Protein AF-A0AAD7F371-F1 (afdb_monomer)

Solvent-accessible surface area (backbone atoms only — not comparable to full-atom v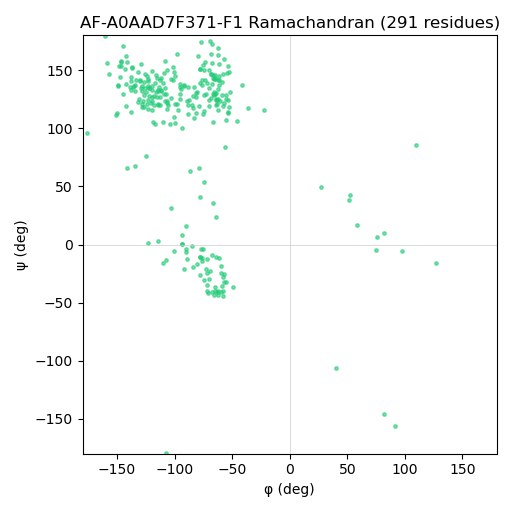alues): 18476 Å² total; per-residue (Å²): 138,85,87,78,79,85,85,91,75,86,82,78,52,46,79,34,20,54,82,90,50,69,54,77,50,79,83,50,101,60,90,61,53,50,81,76,79,90,78,87,88,83,83,75,88,82,85,82,84,80,64,73,54,40,75,42,80,46,101,87,41,81,42,81,25,54,60,64,51,52,38,83,50,100,89,50,93,64,70,41,86,43,71,54,70,53,72,48,82,55,67,93,95,50,83,64,49,77,50,72,46,76,52,85,47,77,78,85,82,78,62,68,81,54,29,72,69,55,51,47,20,63,75,68,72,47,80,79,74,52,56,89,80,33,56,80,31,31,50,66,52,76,73,44,78,47,77,49,65,51,95,93,44,92,56,75,48,58,35,38,37,31,49,27,38,45,37,50,97,55,79,64,64,55,39,69,45,50,32,35,39,38,40,35,17,70,42,67,69,61,44,61,64,58,63,46,53,88,65,50,90,45,51,44,36,38,38,42,36,31,59,74,83,52,64,48,83,78,70,90,77,96,65,85,60,58,77,45,74,48,77,47,79,48,70,51,54,65,36,49,55,44,76,48,90,70,65,85,65,74,57,77,65,77,77,70,95,65,102,64,79,74,50,46,65,51,53,35,38,32,34,31,60,38,56,68,82,60,77,74,69,36,54,48,89,64,36,34,35,47,74,45,119

Structure (mmCIF, N/CA/C/O backbone):
data_AF-A0AAD7F371-F1
#
_entry.id   AF-A0AAD7F371-F1
#
loop_
_atom_site.group_PDB
_atom_site.id
_atom_site.type_symbol
_atom_site.label_atom_id
_atom_site.label_alt_id
_atom_site.label_comp_id
_atom_site.label_asym_id
_atom_site.label_entity_id
_atom_site.label_seq_id
_atom_site.pdbx_PDB_ins_code
_atom_site.Cartn_x
_atom_site.Cartn_y
_atom_site.Cartn_z
_atom_site.occupancy
_atom_site.B_iso_or_equiv
_atom_site.auth_seq_id
_atom_site.auth_comp_id
_atom_site.auth_asym_id
_atom_site.auth_atom_id
_atom_site.pdbx_PDB_model_num
ATOM 1 N N . MET A 1 1 ? 2.602 13.125 -20.659 1.00 71.94 1 MET A N 1
ATOM 2 C CA . MET A 1 1 ? 3.328 11.875 -20.355 1.00 71.94 1 MET A CA 1
ATOM 3 C C . MET A 1 1 ? 4.623 12.257 -19.660 1.00 71.94 1 MET A C 1
ATOM 5 O O . MET A 1 1 ? 5.285 13.165 -20.147 1.00 71.94 1 MET A O 1
ATOM 9 N N . VAL A 1 2 ? 4.931 11.658 -18.511 1.00 82.06 2 VAL A N 1
ATOM 10 C CA . VAL A 1 2 ? 6.151 11.948 -17.740 1.00 82.06 2 VAL A CA 1
ATOM 11 C C . VAL A 1 2 ? 7.013 10.695 -17.753 1.00 82.06 2 VAL A C 1
ATOM 13 O O . VAL A 1 2 ? 6.563 9.647 -17.297 1.00 82.06 2 VAL A O 1
ATOM 16 N N . THR A 1 3 ? 8.229 10.800 -18.281 1.00 88.88 3 THR A N 1
ATOM 17 C CA . THR A 1 3 ? 9.210 9.710 -18.246 1.00 88.88 3 THR A CA 1
ATOM 18 C C . THR A 1 3 ? 10.007 9.817 -16.956 1.00 88.88 3 THR A C 1
ATOM 20 O O . THR A 1 3 ? 10.656 10.832 -16.717 1.00 88.88 3 THR A O 1
ATOM 23 N N . PHE A 1 4 ? 9.952 8.781 -16.124 1.00 91.06 4 PHE A N 1
ATOM 24 C CA . PHE A 1 4 ? 10.684 8.727 -14.855 1.00 91.06 4 PHE A CA 1
ATOM 25 C C . PHE A 1 4 ? 11.877 7.765 -14.877 1.00 91.06 4 PHE A C 1
ATOM 27 O O . PHE A 1 4 ? 12.715 7.807 -13.980 1.00 91.06 4 PHE A O 1
ATOM 34 N N . VAL A 1 5 ? 11.968 6.903 -15.890 1.00 92.88 5 VAL A N 1
ATOM 35 C CA . VAL A 1 5 ? 13.097 5.998 -16.101 1.00 92.88 5 VAL A CA 1
ATOM 36 C C . VAL A 1 5 ? 13.339 5.839 -17.600 1.00 92.88 5 VAL A C 1
ATOM 38 O O . VAL A 1 5 ? 12.405 5.591 -18.358 1.00 92.88 5 VAL A O 1
ATOM 41 N N . ASP A 1 6 ? 14.588 6.017 -18.022 1.00 94.19 6 ASP A N 1
ATOM 42 C CA . ASP A 1 6 ? 15.061 5.746 -19.381 1.00 94.19 6 ASP A CA 1
ATOM 43 C C . ASP A 1 6 ? 16.470 5.152 -19.273 1.00 94.19 6 ASP A C 1
ATOM 45 O O . ASP A 1 6 ? 17.365 5.761 -18.686 1.00 94.19 6 ASP A O 1
ATOM 49 N N . LEU A 1 7 ? 16.640 3.921 -19.759 1.00 94.38 7 LEU A N 1
ATOM 50 C CA . LEU A 1 7 ? 17.856 3.120 -19.590 1.00 94.38 7 LEU A CA 1
ATOM 51 C C . LEU A 1 7 ? 18.380 2.690 -20.967 1.00 94.38 7 LEU A C 1
ATOM 53 O O . LEU A 1 7 ? 18.182 1.540 -21.374 1.00 94.38 7 LEU A O 1
ATOM 57 N N . PRO A 1 8 ? 19.025 3.598 -21.719 1.00 93.94 8 PRO A N 1
ATOM 58 C CA . PRO A 1 8 ? 19.513 3.283 -23.052 1.00 93.94 8 PRO A CA 1
ATOM 59 C C . PRO A 1 8 ? 20.733 2.356 -22.988 1.00 93.94 8 PRO A C 1
ATOM 61 O O . PRO A 1 8 ? 21.729 2.655 -22.331 1.00 93.94 8 PRO A O 1
ATOM 64 N N . VAL A 1 9 ? 20.688 1.258 -23.746 1.00 93.50 9 VAL A N 1
ATOM 65 C CA . VAL A 1 9 ? 21.831 0.360 -23.971 1.00 93.50 9 VAL A CA 1
ATOM 66 C C . VAL A 1 9 ? 22.099 0.275 -25.469 1.00 93.50 9 VAL A C 1
ATOM 68 O O . VAL A 1 9 ? 21.202 -0.010 -26.262 1.00 93.50 9 VAL A O 1
ATOM 71 N N . THR A 1 10 ? 23.344 0.524 -25.878 1.00 93.50 10 THR A N 1
ATOM 72 C CA . THR A 1 10 ? 23.739 0.375 -27.285 1.00 93.50 10 THR A CA 1
ATOM 73 C C . THR A 1 10 ? 24.071 -1.087 -27.562 1.00 93.50 10 THR A C 1
ATOM 75 O O . THR A 1 10 ? 25.101 -1.571 -27.108 1.00 93.50 10 THR A O 1
ATOM 78 N N . LEU A 1 11 ? 23.213 -1.773 -28.324 1.00 92.56 11 LEU A N 1
ATOM 79 C CA . LEU A 1 11 ? 23.420 -3.178 -28.705 1.00 92.56 11 LEU A CA 1
ATOM 80 C C . LEU A 1 11 ? 24.562 -3.349 -29.712 1.00 92.56 11 LEU A C 1
ATOM 82 O O . LEU A 1 11 ? 25.364 -4.271 -29.609 1.00 92.56 11 LEU A O 1
ATOM 86 N N . TRP A 1 12 ? 24.623 -2.452 -30.696 1.00 92.38 12 TRP A N 1
ATOM 87 C CA . TRP A 1 12 ? 25.686 -2.406 -31.688 1.00 92.38 12 TRP A CA 1
ATOM 88 C C . TRP A 1 12 ? 25.786 -1.008 -32.295 1.00 92.38 12 TRP A C 1
ATOM 90 O O . TRP A 1 12 ? 24.784 -0.319 -32.502 1.00 92.38 12 TRP A O 1
ATOM 100 N N . SER A 1 13 ? 27.000 -0.604 -32.648 1.00 90.25 13 SER A N 1
ATOM 101 C CA . SER A 1 13 ? 27.249 0.544 -33.510 1.00 90.25 13 SER A CA 1
ATOM 102 C C . SER A 1 13 ? 28.425 0.246 -34.437 1.00 90.25 13 SER A C 1
ATOM 104 O O . SER A 1 13 ? 29.242 -0.631 -34.169 1.00 90.25 13 SER A O 1
ATOM 106 N N . ARG A 1 14 ? 28.567 1.011 -35.525 1.00 88.12 14 ARG A N 1
ATOM 107 C CA . ARG A 1 14 ? 29.675 0.817 -36.480 1.00 88.12 14 ARG A CA 1
ATOM 108 C C . ARG A 1 14 ? 31.065 0.920 -35.843 1.00 88.12 14 ARG A C 1
ATOM 110 O O . ARG A 1 14 ? 32.011 0.378 -36.402 1.00 88.12 14 ARG A O 1
ATOM 117 N N . SER A 1 15 ? 31.208 1.633 -34.724 1.00 87.25 15 SER A N 1
ATOM 118 C CA . SER A 1 15 ? 32.482 1.737 -34.001 1.00 87.25 15 SER A CA 1
ATOM 119 C C . SER A 1 15 ? 32.814 0.487 -33.184 1.00 87.25 15 SER A C 1
ATOM 121 O O . SER A 1 15 ? 33.940 0.362 -32.728 1.00 87.25 15 SER A O 1
ATOM 123 N N . MET A 1 16 ? 31.865 -0.438 -33.009 1.00 87.88 16 MET A N 1
ATOM 124 C CA . MET A 1 16 ? 32.071 -1.709 -32.303 1.00 87.88 16 MET A CA 1
ATOM 125 C C . MET A 1 16 ? 32.641 -2.818 -33.207 1.00 87.88 16 MET A C 1
ATOM 127 O O . MET A 1 16 ? 32.898 -3.919 -32.722 1.00 87.88 16 MET A O 1
ATOM 131 N N . GLY A 1 17 ? 32.862 -2.535 -34.499 1.00 87.19 17 GLY A N 1
ATOM 132 C CA . GLY A 1 17 ? 33.412 -3.487 -35.467 1.00 87.19 17 GLY A CA 1
ATOM 133 C C . GLY A 1 17 ? 32.362 -4.447 -36.034 1.00 87.19 17 GLY A C 1
ATOM 134 O O . GLY A 1 17 ? 31.209 -4.056 -36.251 1.00 87.19 17 GLY A O 1
ATOM 135 N N . ASP A 1 18 ? 32.777 -5.688 -36.311 1.00 86.56 18 ASP A N 1
ATOM 136 C CA . ASP A 1 18 ? 31.912 -6.720 -36.894 1.00 86.56 18 ASP A CA 1
ATOM 137 C C . ASP A 1 18 ? 30.671 -6.963 -36.005 1.00 86.56 18 ASP A C 1
ATOM 139 O O . ASP A 1 18 ? 30.811 -7.313 -34.831 1.00 86.56 18 ASP A O 1
ATOM 143 N N . PRO A 1 19 ? 29.443 -6.799 -36.532 1.00 88.12 19 PRO A N 1
ATOM 144 C CA . PRO A 1 19 ? 28.195 -7.032 -35.799 1.00 88.12 19 PRO A CA 1
ATOM 145 C C . PRO A 1 19 ? 27.999 -8.456 -35.266 1.00 88.12 19 PRO A C 1
ATOM 147 O O . PRO A 1 19 ? 27.151 -8.637 -34.391 1.00 88.12 19 PRO A O 1
ATOM 150 N N . ARG A 1 20 ? 28.728 -9.458 -35.777 1.00 87.06 20 ARG A N 1
ATOM 151 C CA . ARG A 1 20 ? 28.702 -10.842 -35.268 1.00 87.06 20 ARG A CA 1
ATOM 152 C C . ARG A 1 20 ? 29.628 -11.056 -34.073 1.00 87.06 20 ARG A C 1
ATOM 154 O O . ARG A 1 20 ? 29.443 -12.028 -33.350 1.00 87.06 20 ARG A O 1
ATOM 161 N N . ASN A 1 21 ? 30.604 -10.171 -33.874 1.00 81.75 21 ASN A N 1
ATOM 162 C CA . ASN A 1 21 ? 31.531 -10.212 -32.745 1.00 81.75 21 ASN A CA 1
ATOM 163 C C . ASN A 1 21 ? 31.831 -8.789 -32.223 1.00 81.75 21 ASN A C 1
ATOM 165 O O . ASN A 1 21 ? 32.954 -8.286 -32.365 1.00 81.75 21 ASN A O 1
ATOM 169 N N . PRO A 1 22 ? 30.819 -8.096 -31.664 1.00 70.12 22 PRO A N 1
ATOM 170 C CA . PRO A 1 22 ? 30.990 -6.745 -31.142 1.00 70.12 22 PRO A CA 1
ATOM 171 C C . PRO A 1 22 ? 31.995 -6.759 -29.982 1.00 70.12 22 PRO A C 1
ATOM 173 O O . PRO A 1 22 ? 31.749 -7.374 -28.950 1.00 70.12 22 PRO A O 1
ATOM 176 N N . GLY A 1 23 ? 33.139 -6.087 -30.154 1.00 63.69 23 GLY A N 1
ATOM 177 C CA . GLY A 1 23 ? 34.210 -6.028 -29.146 1.00 63.69 23 GLY A CA 1
ATOM 178 C C . GLY A 1 23 ? 35.602 -6.425 -29.646 1.00 63.69 23 GLY A C 1
ATOM 179 O O . GLY A 1 23 ? 36.593 -6.038 -29.030 1.00 63.69 23 GLY A O 1
ATOM 180 N N . SER A 1 24 ? 35.719 -7.086 -30.805 1.00 58.72 24 SER A N 1
ATOM 181 C CA . SER A 1 24 ? 37.030 -7.434 -31.395 1.00 58.72 24 SER A CA 1
ATOM 182 C C . SER A 1 24 ? 37.885 -6.219 -31.796 1.00 58.72 24 SER A C 1
ATOM 184 O O . SER A 1 24 ? 39.066 -6.370 -32.094 1.00 58.72 24 SER A O 1
ATOM 186 N N . GLY A 1 25 ? 37.309 -5.012 -31.796 1.00 55.53 25 GLY A N 1
ATOM 187 C CA . GLY A 1 25 ? 38.002 -3.753 -32.087 1.00 55.53 25 GLY A CA 1
ATOM 188 C C . GLY A 1 25 ? 38.621 -3.041 -30.877 1.00 55.53 25 GLY A C 1
ATOM 189 O O . GLY A 1 25 ? 39.267 -2.019 -31.068 1.00 55.53 25 GLY A O 1
ATOM 190 N N . ILE A 1 26 ? 38.446 -3.536 -29.642 1.00 54.91 26 ILE A N 1
ATOM 191 C CA . ILE A 1 26 ? 38.877 -2.814 -28.421 1.00 54.91 26 ILE A CA 1
ATOM 192 C C . ILE A 1 26 ? 40.404 -2.911 -28.169 1.00 54.91 26 ILE A C 1
ATOM 194 O O . ILE A 1 26 ? 40.936 -2.168 -27.351 1.00 54.91 26 ILE A O 1
ATOM 198 N N . GLY A 1 27 ? 41.142 -3.762 -28.895 1.00 51.19 27 GLY A N 1
ATOM 199 C CA . GLY A 1 27 ? 42.568 -4.032 -28.629 1.00 51.19 27 GLY A CA 1
ATOM 200 C C . GLY A 1 27 ? 43.558 -3.780 -29.771 1.00 51.19 27 GLY A C 1
ATOM 201 O O . GLY A 1 27 ? 44.745 -4.035 -29.593 1.00 51.19 27 GLY A O 1
ATOM 202 N N . SER A 1 28 ? 43.125 -3.307 -30.941 1.00 47.00 28 SER A N 1
ATOM 203 C CA . SER A 1 28 ? 44.029 -3.058 -32.072 1.00 47.00 28 SER A CA 1
ATOM 204 C C . SER A 1 28 ? 43.886 -1.608 -32.506 1.00 47.00 28 SER A C 1
ATOM 206 O O . SER A 1 28 ? 42.787 -1.186 -32.844 1.00 47.00 28 SER A O 1
ATOM 208 N N . GLY A 1 29 ? 44.976 -0.835 -32.480 1.00 50.06 29 GLY A N 1
ATOM 209 C CA . GLY A 1 29 ? 45.019 0.599 -32.806 1.00 50.06 29 GLY A CA 1
ATOM 210 C C . GLY A 1 29 ? 44.663 0.967 -34.255 1.00 50.06 29 GLY A C 1
ATOM 211 O O . GLY A 1 29 ? 45.092 2.011 -34.738 1.00 50.06 29 GLY A O 1
ATOM 212 N N . SER A 1 30 ? 43.904 0.129 -34.967 1.00 51.97 30 SER A N 1
ATOM 213 C CA . SER A 1 30 ? 43.326 0.446 -36.264 1.00 51.97 30 SER A CA 1
ATOM 214 C C . SER A 1 30 ? 41.890 0.942 -36.093 1.00 51.97 30 SER A C 1
ATOM 216 O O . SER A 1 30 ? 41.079 0.406 -35.340 1.00 51.97 30 SER A O 1
ATOM 218 N N . ASN A 1 31 ? 41.573 2.010 -36.816 1.00 57.72 31 ASN A N 1
ATOM 219 C CA . ASN A 1 31 ? 40.291 2.703 -36.817 1.00 57.72 31 ASN A CA 1
ATOM 220 C C . ASN A 1 31 ? 39.225 1.881 -37.584 1.00 57.72 31 ASN A C 1
ATOM 222 O O . ASN A 1 31 ? 38.634 2.357 -38.554 1.00 57.72 31 ASN A O 1
ATOM 226 N N . ASN A 1 32 ? 39.030 0.612 -37.207 1.00 65.19 32 ASN A N 1
ATOM 227 C CA . ASN A 1 32 ? 38.246 -0.385 -37.940 1.00 65.19 32 ASN A CA 1
ATOM 228 C C . ASN A 1 32 ? 36.738 -0.204 -37.711 1.00 65.19 32 ASN A C 1
ATOM 230 O O . ASN A 1 32 ? 36.036 -1.027 -37.122 1.00 65.19 32 ASN A O 1
ATOM 234 N N . LYS A 1 33 ? 36.222 0.923 -38.200 1.00 78.62 33 LYS A N 1
ATOM 235 C CA . LYS A 1 33 ? 34.791 1.196 -38.269 1.00 78.62 33 LYS A CA 1
ATOM 236 C C . LYS A 1 33 ? 34.159 0.301 -39.332 1.00 78.62 33 LYS A C 1
ATOM 238 O O . LYS A 1 33 ? 34.528 0.364 -40.503 1.00 78.62 33 LYS A O 1
ATOM 243 N N . TRP A 1 34 ? 33.149 -0.469 -38.946 1.00 83.44 34 TRP A N 1
ATOM 244 C CA . TRP A 1 34 ? 32.394 -1.299 -39.880 1.00 83.44 34 TRP A CA 1
ATOM 245 C C . TRP A 1 34 ? 31.689 -0.438 -40.941 1.00 83.44 34 TRP A C 1
ATOM 247 O O . TRP A 1 34 ? 30.931 0.486 -40.611 1.00 83.44 34 TRP A O 1
ATOM 257 N N . SER A 1 35 ? 31.930 -0.732 -42.219 1.00 82.94 35 SER A N 1
ATOM 258 C CA . SER A 1 35 ? 31.409 0.031 -43.364 1.00 82.94 35 SER A CA 1
ATOM 259 C C . SER A 1 35 ? 30.350 -0.721 -44.178 1.00 82.94 35 SER A C 1
ATOM 261 O O . SER A 1 35 ? 29.596 -0.090 -44.924 1.00 82.94 35 SER A O 1
ATOM 263 N N . GLU A 1 36 ? 30.233 -2.040 -44.011 1.00 84.94 36 GLU A N 1
ATOM 264 C CA . GLU A 1 36 ? 29.337 -2.863 -44.821 1.00 84.94 36 GLU A CA 1
ATOM 265 C C . GLU A 1 36 ? 27.867 -2.793 -44.372 1.00 84.94 36 GLU A C 1
ATOM 267 O O . GLU A 1 36 ? 27.516 -2.391 -43.257 1.00 84.94 36 GLU A O 1
ATOM 272 N N . LYS A 1 37 ? 26.963 -3.206 -45.267 1.00 85.81 37 LYS A N 1
ATOM 273 C CA . LYS A 1 37 ? 25.538 -3.365 -44.945 1.00 85.81 37 LYS A CA 1
ATOM 274 C C . LYS A 1 37 ? 25.338 -4.646 -44.132 1.00 85.81 37 LYS A C 1
ATOM 276 O O . LYS A 1 37 ? 25.874 -5.684 -44.499 1.00 85.81 37 LYS A O 1
ATOM 281 N N . LEU A 1 38 ? 24.508 -4.581 -43.090 1.00 87.38 38 LEU A N 1
ATOM 282 C CA . LEU A 1 38 ? 24.064 -5.769 -42.355 1.00 87.38 38 LEU A CA 1
ATOM 283 C C . LEU A 1 38 ? 23.301 -6.701 -43.310 1.00 87.38 38 LEU A C 1
ATOM 285 O O . LEU A 1 38 ? 22.340 -6.269 -43.951 1.00 87.38 38 LEU A O 1
ATOM 289 N N . LYS A 1 39 ? 23.741 -7.957 -43.426 1.00 88.81 39 LYS A N 1
ATOM 290 C CA . LYS A 1 39 ? 23.125 -8.991 -44.269 1.00 88.81 39 LYS A CA 1
ATOM 291 C C . LYS A 1 39 ? 23.001 -10.300 -43.489 1.00 88.81 39 LYS A C 1
ATOM 293 O O . LYS A 1 39 ? 23.974 -10.776 -42.909 1.00 88.81 39 LYS A O 1
ATOM 298 N N . GLY A 1 40 ? 21.819 -10.908 -43.544 1.00 91.12 40 GLY A N 1
ATOM 299 C CA . GLY A 1 40 ? 21.515 -12.153 -42.838 1.00 91.12 40 GLY A CA 1
ATOM 300 C C . GLY A 1 40 ? 20.929 -11.921 -41.445 1.00 91.12 40 GLY A C 1
ATOM 301 O O . GLY A 1 40 ? 20.332 -10.878 -41.185 1.00 91.12 40 GLY A O 1
ATOM 302 N N . SER A 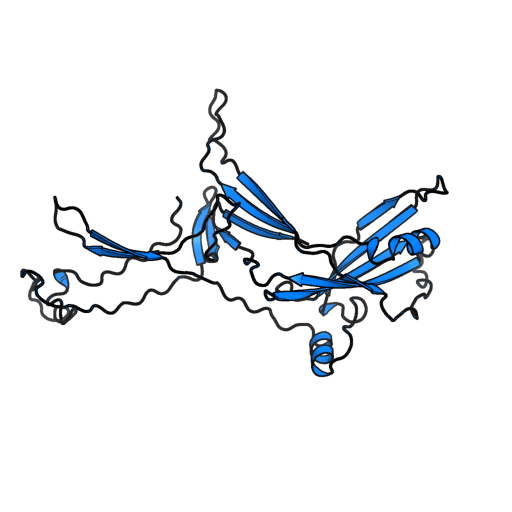1 41 ? 21.079 -12.921 -40.575 1.00 91.31 41 SER A N 1
ATOM 303 C CA . SER A 1 41 ? 20.558 -12.909 -39.206 1.00 91.31 41 SER A CA 1
ATOM 304 C C . SER A 1 41 ? 21.625 -12.453 -38.211 1.00 91.31 41 SER A C 1
ATOM 306 O O . SER A 1 41 ? 22.785 -12.858 -38.315 1.00 91.31 41 SER A O 1
ATOM 308 N N . TYR A 1 42 ? 21.221 -11.623 -37.251 1.00 90.69 42 TYR A N 1
ATOM 309 C CA . TYR A 1 42 ? 22.064 -11.125 -36.167 1.00 90.69 42 TYR A CA 1
ATOM 310 C C . TYR A 1 42 ? 21.316 -11.257 -34.848 1.00 90.69 42 TYR A C 1
ATOM 312 O O . TYR A 1 42 ? 20.113 -11.005 -34.781 1.00 90.69 42 TYR A O 1
ATOM 320 N N . VAL A 1 43 ? 22.047 -11.628 -33.801 1.00 91.06 43 VAL A N 1
ATOM 321 C CA . VAL A 1 43 ? 21.520 -11.772 -32.446 1.00 91.06 43 VAL A CA 1
ATOM 322 C C . VAL A 1 43 ? 22.420 -10.975 -31.516 1.00 91.06 43 VAL A C 1
ATOM 324 O O . VAL A 1 43 ? 23.617 -11.241 -31.438 1.00 91.06 43 VAL A O 1
ATOM 327 N N . TRP A 1 44 ? 21.839 -10.004 -30.814 1.00 91.50 44 TRP A N 1
ATOM 328 C CA . TRP A 1 44 ? 22.531 -9.222 -29.792 1.00 91.50 44 TRP A CA 1
ATOM 329 C C . TRP A 1 44 ? 21.855 -9.469 -28.444 1.00 91.50 44 TRP A C 1
ATOM 331 O O . TRP A 1 44 ? 20.751 -8.962 -28.223 1.00 91.50 44 TRP A O 1
ATOM 341 N N . PRO A 1 45 ? 22.461 -10.272 -27.554 1.00 91.94 45 PRO A N 1
ATOM 342 C CA . PRO A 1 45 ? 21.930 -10.451 -26.214 1.00 91.94 45 PRO A CA 1
ATOM 343 C C . PRO A 1 45 ? 22.023 -9.129 -25.448 1.00 91.94 45 PRO A C 1
ATOM 345 O O . PRO A 1 45 ? 22.997 -8.388 -25.578 1.00 91.94 45 PRO A O 1
ATOM 348 N N . PHE A 1 46 ? 21.015 -8.840 -24.632 1.00 92.06 46 PHE A N 1
ATOM 349 C CA . PHE A 1 46 ? 21.004 -7.657 -23.784 1.00 92.06 46 PHE A CA 1
ATOM 350 C C . PHE A 1 46 ? 20.400 -7.968 -22.423 1.00 92.06 46 PHE A C 1
ATOM 352 O O . PHE A 1 46 ? 19.632 -8.915 -22.261 1.00 92.06 46 PHE A O 1
ATOM 359 N N . SER A 1 47 ? 20.758 -7.145 -21.446 1.00 92.94 47 SER A N 1
ATOM 360 C CA . SER A 1 47 ? 20.181 -7.159 -20.111 1.00 92.94 47 SER A CA 1
ATOM 361 C C . SER A 1 47 ? 20.058 -5.721 -19.628 1.00 92.94 47 SER A C 1
ATOM 363 O O . SER A 1 47 ? 20.956 -4.909 -19.857 1.00 92.94 47 SER A O 1
ATOM 365 N N . ILE A 1 48 ? 18.933 -5.402 -18.995 1.00 91.88 48 ILE A N 1
ATOM 366 C CA . ILE A 1 48 ? 18.666 -4.090 -18.410 1.00 91.88 48 ILE A CA 1
ATOM 367 C C . ILE A 1 48 ? 18.272 -4.324 -16.958 1.00 91.88 48 ILE A C 1
ATOM 369 O O . ILE A 1 48 ? 17.267 -4.974 -16.670 1.00 91.88 48 ILE A O 1
ATOM 373 N N . THR A 1 49 ? 19.058 -3.773 -16.040 1.00 93.25 49 THR A N 1
ATOM 374 C CA . THR A 1 49 ? 18.741 -3.808 -14.613 1.00 93.25 49 THR A CA 1
ATOM 375 C C . THR A 1 49 ? 17.874 -2.605 -14.272 1.00 93.25 49 THR A C 1
ATOM 377 O O . THR A 1 49 ? 18.347 -1.470 -14.308 1.00 93.25 49 THR A O 1
ATOM 380 N N . LEU A 1 50 ? 16.609 -2.844 -13.920 1.00 92.50 50 LEU A N 1
ATOM 381 C CA . LEU A 1 50 ? 15.727 -1.778 -13.448 1.00 92.50 50 LEU A CA 1
ATOM 382 C C . LEU A 1 50 ? 16.217 -1.250 -12.087 1.00 92.50 50 LEU A C 1
ATOM 384 O O . LEU A 1 50 ? 16.454 -2.044 -11.169 1.00 92.50 50 LEU A O 1
ATOM 388 N N . PRO A 1 51 ? 16.372 0.075 -11.921 1.00 93.62 51 PRO A N 1
ATOM 389 C CA . PRO A 1 51 ? 16.766 0.650 -10.646 1.00 93.62 51 PRO A CA 1
ATOM 390 C C . PRO A 1 51 ? 15.639 0.476 -9.625 1.00 93.62 51 PRO A C 1
ATOM 392 O O . PRO A 1 51 ? 14.466 0.553 -9.957 1.00 93.62 51 PRO A O 1
ATOM 395 N N . LYS A 1 52 ? 15.961 0.288 -8.344 1.00 90.69 52 LYS A N 1
ATOM 396 C CA . LYS A 1 52 ? 14.917 0.205 -7.300 1.00 90.69 52 LYS A CA 1
ATOM 397 C C . LYS A 1 52 ? 14.262 1.560 -7.017 1.00 90.69 52 LYS A C 1
ATOM 399 O O . LYS A 1 52 ? 13.141 1.609 -6.509 1.00 90.69 52 LYS A O 1
ATOM 404 N N . ALA A 1 53 ? 14.980 2.643 -7.305 1.00 92.69 53 ALA A N 1
ATOM 405 C CA . ALA A 1 53 ? 14.548 4.008 -7.079 1.00 92.69 53 ALA A CA 1
ATOM 406 C C . ALA A 1 53 ? 15.136 4.961 -8.129 1.00 92.69 53 ALA A C 1
ATOM 408 O O . ALA A 1 53 ? 16.205 4.695 -8.675 1.00 92.69 53 ALA A O 1
ATOM 409 N N . VAL A 1 54 ? 14.441 6.066 -8.384 1.00 93.31 54 VAL A N 1
ATOM 410 C CA . VAL A 1 54 ? 14.807 7.119 -9.336 1.00 93.31 54 VAL A CA 1
ATOM 411 C C . VAL A 1 54 ? 14.724 8.483 -8.654 1.00 93.31 54 VAL A C 1
ATOM 413 O O . VAL A 1 54 ? 13.830 8.717 -7.841 1.00 93.31 54 VAL A O 1
ATOM 416 N N . SER A 1 55 ? 15.669 9.373 -8.959 1.00 92.62 55 SER A N 1
ATOM 417 C CA . SER A 1 55 ? 15.630 10.764 -8.496 1.00 92.62 55 SER A CA 1
ATOM 418 C C . SER A 1 55 ? 14.864 11.603 -9.511 1.00 92.62 55 SER A C 1
ATOM 420 O O . SER A 1 55 ? 15.224 11.610 -10.689 1.00 92.62 55 SER A O 1
ATOM 422 N N . LEU A 1 56 ? 13.805 12.283 -9.074 1.00 90.06 56 LEU A N 1
ATOM 423 C CA . LEU A 1 56 ? 13.012 13.179 -9.913 1.00 90.06 56 LEU A CA 1
ATOM 424 C C . LEU A 1 56 ? 12.934 14.558 -9.268 1.00 90.06 56 LEU A C 1
ATOM 426 O O . LEU A 1 56 ? 12.847 14.676 -8.046 1.00 90.06 56 LEU A O 1
ATOM 430 N N . LYS A 1 57 ? 12.892 15.596 -10.104 1.00 84.44 57 LYS A N 1
ATOM 431 C CA . LYS A 1 57 ? 12.618 16.961 -9.655 1.00 84.44 57 LYS A CA 1
ATOM 432 C C . LYS A 1 57 ? 11.137 17.104 -9.327 1.00 84.44 57 LYS A C 1
ATOM 434 O O . LYS A 1 57 ? 10.306 17.035 -10.230 1.00 84.44 57 LYS A O 1
ATOM 439 N N . ASP A 1 58 ? 10.825 17.347 -8.061 1.00 77.62 58 ASP A N 1
ATOM 440 C CA . ASP A 1 58 ? 9.476 17.649 -7.583 1.00 77.62 58 ASP A CA 1
ATOM 441 C C . ASP A 1 58 ? 9.518 18.946 -6.772 1.00 77.62 58 ASP A C 1
ATOM 443 O O . ASP A 1 58 ? 10.324 19.096 -5.859 1.00 77.62 58 ASP A O 1
ATOM 447 N N . GLY A 1 59 ? 8.721 19.945 -7.158 1.00 69.69 59 GLY A N 1
ATOM 448 C CA . GLY A 1 59 ? 8.684 21.238 -6.460 1.00 69.69 59 GLY A CA 1
ATOM 449 C C . GLY A 1 59 ? 10.018 22.004 -6.378 1.00 69.69 59 GLY A C 1
ATOM 450 O O . GLY A 1 59 ? 10.136 22.910 -5.560 1.00 69.69 59 GLY A O 1
ATOM 451 N N . GLY A 1 60 ? 11.014 21.663 -7.205 1.00 74.62 60 GLY A N 1
ATOM 452 C CA . GLY A 1 60 ? 12.340 22.294 -7.213 1.00 74.62 60 GLY A CA 1
ATOM 453 C C . GLY A 1 60 ? 13.428 21.541 -6.436 1.00 74.62 60 GLY A C 1
ATOM 454 O O . GLY A 1 60 ? 14.590 21.931 -6.536 1.00 74.62 60 GLY A O 1
ATOM 455 N N . SER A 1 61 ? 13.096 20.454 -5.730 1.00 81.44 61 SER A N 1
ATOM 456 C CA . SER A 1 61 ? 14.069 19.562 -5.087 1.00 81.44 61 SER A CA 1
ATOM 457 C C . SER A 1 61 ? 14.149 18.202 -5.787 1.00 81.44 61 SER A C 1
ATOM 459 O O . SER A 1 61 ? 13.161 17.688 -6.316 1.00 81.44 61 SER A O 1
ATOM 461 N N . ASP A 1 62 ? 15.341 17.605 -5.782 1.00 88.38 62 ASP A N 1
ATOM 462 C CA . ASP A 1 62 ? 15.542 16.220 -6.208 1.00 88.38 62 ASP A CA 1
ATOM 463 C C . ASP A 1 62 ? 15.023 15.290 -5.105 1.00 88.38 62 ASP A C 1
ATOM 465 O O . ASP A 1 62 ? 15.575 15.230 -4.005 1.00 88.38 62 ASP A O 1
ATOM 469 N N . THR A 1 63 ? 13.938 14.577 -5.396 1.00 90.88 63 THR A N 1
ATOM 470 C CA . THR A 1 63 ? 13.319 13.618 -4.480 1.00 90.88 63 THR A CA 1
ATOM 471 C C . THR A 1 63 ? 13.506 12.204 -5.014 1.00 90.88 63 THR A C 1
ATOM 473 O O . THR A 1 63 ? 13.272 11.921 -6.191 1.00 90.88 63 THR A O 1
ATOM 476 N N . LEU A 1 64 ? 13.933 11.295 -4.136 1.00 93.31 64 LEU A N 1
ATOM 477 C CA . LEU A 1 64 ? 14.128 9.887 -4.463 1.00 93.31 64 LEU A CA 1
ATOM 478 C C . LEU A 1 64 ? 12.805 9.120 -4.326 1.00 93.31 64 LEU A C 1
ATOM 480 O O . LEU A 1 64 ? 12.245 9.025 -3.234 1.00 93.31 64 LEU A O 1
ATOM 484 N N . TYR A 1 65 ? 12.341 8.513 -5.415 1.00 92.62 65 TYR A N 1
ATOM 485 C CA . TYR A 1 65 ? 11.120 7.704 -5.458 1.00 92.62 65 TYR A CA 1
ATOM 486 C C . TYR A 1 65 ? 11.444 6.249 -5.764 1.00 92.62 65 TYR A C 1
ATOM 488 O O . TYR A 1 65 ? 12.319 5.968 -6.577 1.00 92.62 65 TYR A O 1
ATOM 496 N N . ARG A 1 66 ? 10.718 5.301 -5.162 1.00 92.69 66 ARG A N 1
ATOM 497 C CA . ARG A 1 66 ? 10.779 3.893 -5.588 1.00 92.69 66 ARG A CA 1
ATOM 498 C C . ARG A 1 66 ? 10.108 3.731 -6.947 1.00 92.69 66 ARG A C 1
ATOM 500 O O . ARG A 1 66 ? 9.158 4.451 -7.243 1.00 92.69 66 ARG A O 1
ATOM 507 N N . LEU A 1 67 ? 10.563 2.760 -7.740 1.00 92.94 67 LEU A N 1
ATOM 508 C CA . LEU A 1 67 ? 9.851 2.435 -8.973 1.00 92.94 67 LEU A CA 1
ATOM 509 C C . LEU A 1 67 ? 8.444 1.902 -8.650 1.00 92.94 67 LEU A C 1
ATOM 511 O O . LEU A 1 67 ? 8.324 0.947 -7.873 1.00 92.94 67 LEU A O 1
ATOM 515 N N . PRO A 1 68 ? 7.391 2.512 -9.215 1.00 93.06 68 PRO A N 1
ATOM 516 C CA . PRO A 1 68 ? 6.010 2.120 -8.978 1.00 93.06 68 PRO A CA 1
ATOM 517 C C . PRO A 1 68 ? 5.650 0.836 -9.725 1.00 93.06 68 PRO A C 1
ATOM 519 O O . PRO A 1 68 ? 6.209 0.553 -10.778 1.00 93.06 68 PRO A O 1
ATOM 522 N N . GLU A 1 69 ? 4.669 0.098 -9.219 1.00 93.00 69 GLU A N 1
ATOM 523 C CA . GLU A 1 69 ? 4.015 -0.996 -9.946 1.00 93.00 69 GLU A CA 1
ATOM 524 C C . GLU A 1 69 ? 3.402 -0.504 -11.270 1.00 93.00 69 GLU A C 1
ATOM 526 O O . GLU A 1 69 ? 2.944 0.639 -11.353 1.00 93.00 69 GLU A O 1
ATOM 531 N N . THR A 1 70 ? 3.386 -1.353 -12.304 1.00 93.38 70 THR A N 1
ATOM 532 C CA . THR A 1 70 ? 2.569 -1.106 -13.503 1.00 93.38 70 THR A CA 1
ATOM 533 C C . THR A 1 70 ? 1.115 -0.919 -13.071 1.00 93.38 70 THR A C 1
ATOM 535 O O . THR A 1 70 ? 0.569 -1.753 -12.353 1.00 93.38 70 THR A O 1
ATOM 538 N N . PHE A 1 71 ? 0.483 0.169 -13.507 1.00 91.75 71 PHE A N 1
ATOM 539 C CA . PHE A 1 71 ? -0.844 0.566 -13.042 1.00 91.75 71 PHE A CA 1
ATOM 540 C C . PHE A 1 71 ? -1.750 0.909 -14.220 1.00 91.75 71 PHE A C 1
ATOM 542 O O . PHE A 1 71 ? -1.435 1.807 -15.003 1.00 91.75 71 PHE A O 1
ATOM 549 N N . PHE A 1 72 ? -2.883 0.213 -14.315 1.00 89.31 72 PHE A N 1
ATOM 550 C CA . PHE A 1 72 ? -3.920 0.460 -15.311 1.00 89.31 72 PHE A CA 1
ATOM 551 C C . PHE A 1 72 ? -5.292 0.060 -14.750 1.00 89.31 72 PHE A C 1
ATOM 553 O O . PHE A 1 72 ? -5.559 -1.124 -14.552 1.00 89.31 72 PHE A O 1
ATOM 560 N N . GLU A 1 73 ? -6.171 1.034 -14.499 1.00 86.69 73 GLU A N 1
ATOM 561 C CA . GLU A 1 73 ? -7.519 0.807 -13.960 1.00 86.69 73 GLU A CA 1
ATOM 562 C C . GLU A 1 73 ? -8.587 1.463 -14.842 1.00 86.69 73 GLU A C 1
ATOM 564 O O . GLU A 1 73 ? -8.419 2.579 -15.324 1.00 86.69 73 GLU A O 1
ATOM 569 N N . ARG A 1 74 ? -9.721 0.774 -15.047 1.00 77.19 74 ARG A N 1
ATOM 570 C CA . ARG A 1 74 ? -10.760 1.162 -16.028 1.00 77.19 74 ARG A CA 1
ATOM 571 C C . ARG A 1 74 ? -11.380 2.540 -15.789 1.00 77.19 74 ARG A C 1
ATOM 573 O O . ARG A 1 74 ? -11.914 3.129 -16.726 1.00 77.19 74 ARG A O 1
ATOM 580 N N . HIS A 1 75 ? -11.348 3.031 -14.555 1.00 76.81 75 HIS A N 1
ATOM 581 C CA . HIS A 1 75 ? -11.989 4.286 -14.164 1.00 76.81 75 HIS A CA 1
ATOM 582 C C . HIS A 1 75 ? -10.997 5.366 -13.735 1.00 76.81 75 HIS A C 1
ATOM 584 O O . HIS A 1 75 ? -11.431 6.471 -13.427 1.00 76.81 75 HIS A O 1
ATOM 590 N N . THR A 1 76 ? -9.694 5.078 -13.814 1.00 80.44 76 THR A N 1
ATOM 591 C CA . THR A 1 76 ? -8.631 6.008 -13.442 1.00 80.44 76 THR A CA 1
ATOM 592 C C . THR A 1 76 ? -7.918 6.521 -14.678 1.00 80.44 76 THR A C 1
ATOM 594 O O . THR A 1 76 ? -7.485 5.759 -15.537 1.00 80.44 76 THR A O 1
ATOM 597 N N . ARG A 1 77 ? -7.781 7.845 -14.787 1.00 80.75 77 ARG A N 1
ATOM 598 C CA . ARG A 1 77 ? -7.117 8.467 -15.952 1.00 80.75 77 ARG A CA 1
ATOM 599 C C . ARG A 1 77 ? -5.588 8.445 -15.873 1.00 80.75 77 ARG A C 1
ATOM 601 O O . ARG A 1 77 ? -4.926 8.693 -16.878 1.00 80.75 77 ARG A O 1
ATOM 608 N N . GLY A 1 78 ? -5.024 8.210 -14.690 1.00 83.00 78 GLY A N 1
ATOM 609 C CA . GLY A 1 78 ? -3.589 8.002 -14.505 1.00 83.00 78 GLY A CA 1
ATOM 610 C C . GLY A 1 78 ? -3.202 6.551 -14.786 1.00 83.00 78 GLY A C 1
ATOM 611 O O . GLY A 1 78 ? -3.871 5.644 -14.309 1.00 83.00 78 GLY A O 1
ATOM 612 N N . GLN A 1 79 ? -2.112 6.334 -15.520 1.00 90.25 79 GLN A N 1
ATOM 613 C CA . GLN A 1 79 ? -1.553 5.005 -15.775 1.00 90.25 79 GLN A CA 1
ATOM 614 C C . GLN A 1 79 ? -0.030 5.022 -15.642 1.00 90.25 79 GLN A C 1
ATOM 616 O O . GLN A 1 79 ? 0.608 6.057 -15.861 1.00 90.25 79 GLN A O 1
ATOM 621 N N . ILE A 1 80 ? 0.541 3.872 -15.298 1.00 92.31 80 ILE A N 1
ATOM 622 C CA . ILE A 1 80 ? 1.983 3.646 -15.227 1.00 92.31 80 ILE A CA 1
ATOM 623 C C . ILE A 1 80 ? 2.307 2.483 -16.146 1.00 92.31 80 ILE A C 1
ATOM 625 O O . ILE A 1 80 ? 1.873 1.357 -15.907 1.00 92.31 80 ILE A O 1
ATOM 629 N N . GLU A 1 81 ? 3.098 2.768 -17.172 1.00 94.06 81 GLU A N 1
ATOM 630 C CA . GLU A 1 81 ? 3.495 1.809 -18.190 1.00 94.06 81 GLU A CA 1
ATOM 631 C C . GLU A 1 81 ? 5.018 1.718 -18.255 1.00 94.06 81 GLU A C 1
ATOM 633 O O . GLU A 1 81 ? 5.727 2.719 -18.122 1.00 94.06 81 GLU A O 1
ATOM 638 N N . TYR A 1 82 ? 5.503 0.500 -18.467 1.00 95.00 82 TYR A N 1
ATOM 639 C CA . TYR A 1 82 ? 6.899 0.211 -18.738 1.00 95.00 82 TYR A CA 1
ATOM 640 C C . TYR A 1 82 ? 6.989 -0.444 -20.111 1.00 95.00 82 TYR A C 1
ATOM 642 O O . TYR A 1 82 ? 6.205 -1.332 -20.441 1.00 95.00 82 TYR A O 1
ATOM 650 N N . GLU A 1 83 ? 7.964 -0.021 -20.904 1.00 95.50 83 GLU A N 1
ATOM 651 C CA . GLU A 1 83 ? 8.150 -0.476 -22.276 1.00 95.50 83 GLU A CA 1
ATOM 652 C C . GLU A 1 83 ? 9.632 -0.769 -22.505 1.00 95.50 83 GLU A C 1
ATOM 654 O O . GLU A 1 83 ? 10.500 0.010 -22.109 1.00 95.50 83 GLU A O 1
ATOM 659 N N . VAL A 1 84 ? 9.925 -1.885 -23.171 1.00 94.94 84 VAL A N 1
ATOM 660 C CA . VAL A 1 84 ? 11.250 -2.142 -23.741 1.00 94.94 84 VAL A CA 1
ATOM 661 C C . VAL A 1 84 ? 11.160 -1.895 -25.236 1.00 94.94 84 VAL A C 1
ATOM 663 O O . VAL A 1 84 ? 10.313 -2.468 -25.923 1.00 94.94 84 VAL A O 1
ATOM 666 N N . ALA A 1 85 ? 12.045 -1.038 -25.743 1.00 94.56 85 ALA A N 1
ATOM 667 C CA . ALA A 1 85 ? 12.079 -0.660 -27.145 1.00 94.56 85 ALA A CA 1
ATOM 668 C C . ALA A 1 85 ? 13.484 -0.819 -27.737 1.00 94.56 85 ALA A C 1
ATOM 670 O O . ALA A 1 85 ? 14.476 -0.372 -27.165 1.00 94.56 85 ALA A O 1
ATOM 671 N N . VAL A 1 86 ? 13.558 -1.403 -28.931 1.00 94.19 86 VAL A N 1
ATOM 672 C CA . VAL A 1 86 ? 14.754 -1.416 -29.774 1.00 94.19 86 VAL A CA 1
ATOM 673 C C . VAL A 1 86 ? 14.612 -0.312 -30.811 1.00 94.19 86 VAL A C 1
ATOM 675 O O . VAL A 1 86 ? 13.671 -0.304 -31.609 1.00 94.19 86 VAL A O 1
ATOM 678 N N . ARG A 1 87 ? 15.565 0.623 -30.812 1.00 93.38 87 ARG A N 1
ATOM 679 C CA . ARG A 1 87 ? 15.615 1.734 -31.764 1.00 93.38 87 ARG A CA 1
ATOM 680 C C . ARG A 1 87 ? 16.755 1.537 -32.758 1.00 93.38 87 ARG A C 1
ATOM 682 O O . ARG A 1 87 ? 17.917 1.449 -32.376 1.00 93.38 87 ARG A O 1
ATOM 689 N N . PHE A 1 88 ? 16.425 1.539 -34.043 1.00 90.62 88 PHE A N 1
ATOM 690 C CA . PHE A 1 88 ? 17.388 1.538 -35.137 1.00 90.62 88 PHE A CA 1
ATOM 691 C C . PHE A 1 88 ? 17.650 2.976 -35.559 1.00 90.62 88 PHE A C 1
ATOM 693 O O . PHE A 1 88 ? 16.850 3.564 -36.291 1.00 90.62 88 PHE A O 1
ATOM 700 N N . THR A 1 89 ? 18.768 3.532 -35.104 1.00 88.75 89 THR A N 1
ATOM 701 C CA . THR A 1 89 ? 19.186 4.881 -35.483 1.00 88.75 89 THR A CA 1
ATOM 702 C C . THR A 1 89 ? 19.926 4.858 -36.816 1.00 88.75 89 THR A C 1
ATOM 704 O O . THR A 1 89 ? 20.855 4.073 -37.032 1.00 88.75 89 THR A O 1
ATOM 707 N N . ARG A 1 90 ? 19.496 5.697 -37.761 1.00 83.06 90 ARG A N 1
ATOM 708 C CA . ARG A 1 90 ? 20.134 5.817 -39.084 1.00 83.06 90 ARG A CA 1
ATOM 709 C C . ARG A 1 90 ? 20.889 7.144 -39.193 1.00 83.06 90 ARG A C 1
ATOM 711 O O . ARG A 1 90 ? 20.636 8.091 -38.458 1.00 83.06 90 ARG A O 1
ATOM 718 N N . ALA A 1 91 ? 21.864 7.213 -40.102 1.00 76.19 91 ALA A N 1
ATOM 719 C CA . ALA A 1 91 ? 22.566 8.468 -40.389 1.00 76.19 91 ALA A CA 1
ATOM 720 C C . ALA A 1 91 ? 21.597 9.532 -40.948 1.00 76.19 91 ALA A C 1
ATOM 722 O O . ALA A 1 91 ? 20.502 9.195 -41.403 1.00 76.19 91 ALA A O 1
ATOM 723 N N . LYS A 1 92 ? 22.024 10.805 -40.912 1.00 71.81 92 LYS A N 1
ATOM 724 C CA . LYS A 1 92 ? 21.209 11.998 -41.209 1.00 71.81 92 LYS A CA 1
ATOM 725 C C . LYS A 1 92 ? 20.276 11.806 -42.422 1.00 71.81 92 LYS A C 1
ATOM 727 O O . LYS A 1 92 ? 20.708 11.298 -43.455 1.00 71.81 92 LYS A O 1
ATOM 732 N N . LEU A 1 93 ? 19.031 12.282 -42.279 1.00 74.81 93 LEU A N 1
ATOM 733 C CA . LEU A 1 93 ? 17.929 12.287 -43.265 1.00 74.81 93 LEU A CA 1
ATOM 734 C C . LEU A 1 93 ? 17.107 10.993 -43.417 1.00 74.81 93 LEU A C 1
ATOM 736 O O . LEU A 1 93 ? 16.289 10.907 -44.329 1.00 74.81 93 LEU A O 1
ATOM 740 N N . ARG A 1 94 ? 17.266 9.991 -42.544 1.00 78.00 94 ARG A N 1
ATOM 741 C CA . ARG A 1 94 ? 16.394 8.801 -42.538 1.00 78.00 94 ARG A CA 1
ATOM 742 C C . ARG A 1 94 ? 15.619 8.693 -41.226 1.00 78.00 94 ARG A C 1
ATOM 744 O O . ARG A 1 94 ? 16.223 8.926 -40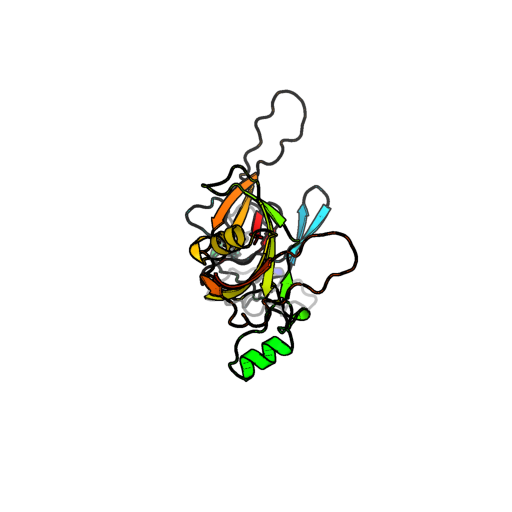.183 1.00 78.00 94 ARG A O 1
ATOM 751 N N . PRO A 1 95 ? 14.327 8.322 -41.266 1.00 82.88 95 PRO A N 1
ATOM 752 C CA . PRO A 1 95 ? 13.566 8.071 -40.054 1.00 82.88 95 PRO A CA 1
ATOM 753 C C . PRO A 1 95 ? 14.144 6.860 -39.318 1.00 82.88 95 PRO A C 1
ATOM 755 O O . PRO A 1 95 ? 14.573 5.877 -39.936 1.00 82.88 95 PRO A O 1
ATOM 758 N N . ASP A 1 96 ? 14.149 6.950 -37.995 1.00 88.38 96 ASP A N 1
ATOM 759 C CA . ASP A 1 96 ? 14.497 5.831 -37.134 1.00 88.38 96 ASP A CA 1
ATOM 760 C C . ASP A 1 96 ? 13.352 4.819 -37.107 1.00 88.38 96 ASP A C 1
ATOM 762 O O . ASP A 1 96 ? 12.179 5.179 -37.221 1.00 88.38 96 ASP A O 1
ATOM 766 N N . HIS A 1 97 ? 13.691 3.547 -36.913 1.00 90.00 97 HIS A N 1
ATOM 767 C CA . HIS A 1 97 ? 12.691 2.511 -36.657 1.00 90.00 97 HIS A CA 1
ATOM 768 C C . HIS A 1 97 ? 12.675 2.166 -35.171 1.00 90.00 97 HIS A C 1
ATOM 770 O O . HIS A 1 97 ? 13.730 2.111 -34.539 1.00 90.00 97 HIS A O 1
ATOM 776 N N . ARG A 1 98 ? 11.488 1.904 -34.625 1.00 93.25 98 ARG A N 1
ATOM 777 C CA . ARG A 1 98 ? 11.284 1.476 -33.240 1.00 93.25 98 ARG A CA 1
ATOM 778 C C . ARG A 1 98 ? 10.454 0.202 -33.244 1.00 93.25 98 ARG A C 1
ATOM 780 O O . ARG A 1 98 ? 9.404 0.162 -33.876 1.00 93.25 98 ARG A O 1
ATOM 787 N N . LEU A 1 99 ? 10.940 -0.815 -32.550 1.00 93.12 99 LEU A N 1
ATOM 788 C CA . LEU A 1 99 ? 10.183 -2.012 -32.202 1.00 93.12 99 LEU A CA 1
ATOM 789 C C . LEU A 1 99 ? 10.040 -2.018 -30.694 1.00 93.12 99 LEU A C 1
ATOM 791 O O . LEU A 1 99 ? 11.037 -1.801 -30.008 1.00 93.12 99 LEU A O 1
ATOM 795 N N . SER A 1 100 ? 8.846 -2.252 -30.173 1.00 95.12 100 SER A N 1
ATOM 796 C CA . SER A 1 100 ? 8.654 -2.223 -28.734 1.00 95.12 100 SER A CA 1
ATOM 797 C C . SER A 1 100 ? 7.616 -3.194 -28.223 1.00 95.12 100 SER A C 1
ATOM 799 O O . SER A 1 100 ? 6.756 -3.665 -28.964 1.00 95.12 100 SER A O 1
ATOM 801 N N . THR A 1 101 ? 7.749 -3.510 -26.939 1.00 94.81 101 THR A N 1
ATOM 802 C CA . THR A 1 101 ? 6.838 -4.373 -26.201 1.00 94.81 101 THR A CA 1
ATOM 803 C C . THR A 1 101 ? 6.606 -3.793 -24.806 1.00 94.81 101 THR A C 1
ATOM 805 O O . THR A 1 101 ? 7.575 -3.385 -24.152 1.00 94.81 101 THR A O 1
ATOM 808 N N . PRO A 1 102 ? 5.353 -3.756 -24.324 1.00 95.19 102 PRO A N 1
ATOM 809 C CA . PRO A 1 102 ? 5.080 -3.423 -22.936 1.00 95.19 102 PRO A CA 1
ATOM 810 C C . PRO A 1 102 ? 5.617 -4.525 -22.016 1.00 95.19 102 PRO A C 1
ATOM 812 O O . PRO A 1 102 ? 5.766 -5.683 -22.421 1.00 95.19 102 PRO A O 1
ATOM 815 N N . LEU A 1 103 ? 5.883 -4.166 -20.764 1.00 93.00 103 LEU A N 1
ATOM 816 C CA . LEU A 1 103 ? 6.212 -5.102 -19.695 1.00 93.00 103 LEU A CA 1
ATOM 817 C C . LEU A 1 103 ? 5.478 -4.734 -18.405 1.00 93.00 103 LEU A C 1
ATOM 819 O O . LEU A 1 103 ? 5.177 -3.569 -18.138 1.00 93.00 103 LEU A O 1
ATOM 823 N N . VAL A 1 104 ? 5.216 -5.748 -17.584 1.00 93.31 104 VAL A N 1
ATOM 824 C CA . VAL A 1 104 ? 4.590 -5.581 -16.272 1.00 93.31 104 VAL A CA 1
ATOM 825 C C . VAL A 1 104 ? 5.675 -5.607 -15.204 1.00 93.31 104 VAL A C 1
ATOM 827 O O . VAL A 1 104 ? 6.402 -6.591 -15.069 1.00 93.31 104 VAL A O 1
ATOM 830 N N . TYR A 1 105 ? 5.780 -4.528 -14.436 1.00 92.44 105 TYR A N 1
ATOM 831 C CA . TYR A 1 105 ? 6.673 -4.421 -13.295 1.00 92.44 105 TYR A CA 1
ATOM 832 C C . TYR A 1 105 ? 5.867 -4.517 -11.998 1.00 92.44 105 TYR A C 1
ATOM 834 O O . TYR A 1 105 ? 4.993 -3.691 -11.738 1.00 92.44 105 TYR A O 1
ATOM 842 N N . LEU A 1 106 ? 6.181 -5.522 -11.178 1.00 90.44 106 LEU A N 1
ATOM 843 C CA . LEU A 1 106 ? 5.548 -5.769 -9.883 1.00 90.44 106 LEU A CA 1
ATOM 844 C C . LEU A 1 106 ? 6.610 -5.680 -8.775 1.00 90.44 106 LEU A C 1
ATOM 846 O O . LEU A 1 106 ? 7.421 -6.603 -8.641 1.00 90.44 106 LEU A O 1
ATOM 850 N N . PRO A 1 107 ? 6.654 -4.599 -7.976 1.00 87.62 107 PRO A N 1
ATOM 851 C CA . PRO A 1 107 ? 7.587 -4.508 -6.867 1.00 87.62 107 PRO A CA 1
ATOM 852 C C . PRO A 1 107 ? 7.204 -5.524 -5.787 1.00 87.62 107 PRO A C 1
ATOM 854 O O . PRO A 1 107 ? 6.084 -5.535 -5.281 1.00 87.62 107 PRO A O 1
ATOM 857 N N . VAL A 1 108 ? 8.156 -6.370 -5.396 1.00 84.56 108 VAL A N 1
ATOM 858 C CA . VAL A 1 108 ? 7.964 -7.327 -4.302 1.00 84.56 108 VAL A CA 1
ATOM 859 C C . VAL A 1 108 ? 8.538 -6.738 -3.020 1.00 84.56 108 VAL A C 1
ATOM 861 O O . VAL A 1 108 ? 9.747 -6.526 -2.906 1.00 84.56 108 VAL A O 1
ATOM 864 N N . SER A 1 109 ? 7.677 -6.494 -2.036 1.00 84.25 109 SER A N 1
ATOM 865 C CA . SER A 1 109 ? 8.072 -6.202 -0.659 1.00 84.25 109 SER A CA 1
ATOM 866 C C . SER A 1 109 ? 7.776 -7.409 0.230 1.00 84.25 109 SER A C 1
ATOM 868 O O . SER A 1 109 ? 6.866 -8.194 -0.035 1.00 84.25 109 SER A O 1
ATOM 87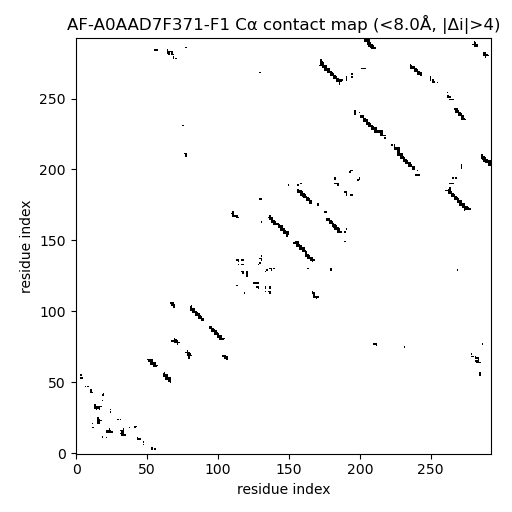0 N N . ARG A 1 110 ? 8.576 -7.585 1.282 1.00 85.69 110 ARG A N 1
ATOM 871 C CA . ARG A 1 110 ? 8.312 -8.572 2.329 1.00 85.69 110 ARG A CA 1
ATOM 872 C C . ARG A 1 110 ? 8.177 -7.831 3.654 1.00 85.69 110 ARG A C 1
ATOM 874 O O . ARG A 1 110 ? 9.079 -7.047 3.968 1.00 85.69 110 ARG A O 1
ATOM 881 N N . PRO A 1 111 ? 7.080 -8.029 4.401 1.00 87.88 111 PRO A N 1
ATOM 882 C CA . PRO A 1 111 ? 6.979 -7.478 5.740 1.00 87.88 111 PRO A CA 1
ATOM 883 C C . PRO A 1 111 ? 8.085 -8.048 6.634 1.00 87.88 111 PRO A C 1
ATOM 885 O O . PRO A 1 111 ? 8.603 -9.141 6.390 1.00 87.88 111 PRO A O 1
ATOM 888 N N . GLY A 1 112 ? 8.435 -7.306 7.685 1.00 88.88 112 GLY A N 1
ATOM 889 C CA . GLY A 1 112 ? 9.226 -7.867 8.778 1.00 88.88 112 GLY A CA 1
ATOM 890 C C . GLY A 1 112 ? 8.481 -9.013 9.480 1.00 88.88 112 GLY A C 1
ATOM 891 O O . GLY A 1 112 ? 7.286 -9.214 9.245 1.00 88.88 112 GLY A O 1
ATOM 892 N N . PRO A 1 113 ? 9.156 -9.776 10.350 1.00 92.00 113 PRO A N 1
ATOM 893 C CA . PRO A 1 113 ? 8.479 -10.792 11.146 1.00 92.00 113 PRO A CA 1
ATOM 894 C C . PRO A 1 113 ? 7.419 -10.151 12.068 1.00 92.00 113 PRO A C 1
ATOM 896 O O . PRO A 1 113 ? 7.643 -9.042 12.563 1.00 92.00 113 PRO A O 1
ATOM 899 N N . PRO A 1 114 ? 6.278 -10.822 12.322 1.00 93.69 114 PRO A N 1
ATOM 900 C CA . PRO A 1 114 ? 5.320 -10.377 13.335 1.00 93.69 114 PRO A CA 1
ATOM 901 C C . PRO A 1 114 ? 5.907 -10.512 14.754 1.00 93.69 114 PRO A C 1
ATOM 903 O O . PRO A 1 114 ? 6.985 -11.086 14.930 1.00 93.69 114 PRO A O 1
ATOM 906 N N . SER A 1 115 ? 5.207 -10.012 15.779 1.00 95.44 115 SER A N 1
ATOM 907 C CA . SER A 1 115 ? 5.608 -10.178 17.191 1.00 95.44 115 SER A CA 1
ATOM 908 C C . SER A 1 115 ? 5.842 -11.651 17.551 1.00 95.44 115 SER A C 1
ATOM 910 O O . SER A 1 115 ? 5.251 -12.557 16.956 1.00 95.44 115 SER A O 1
ATOM 912 N N . ARG A 1 116 ? 6.692 -11.919 18.553 1.00 95.81 116 ARG A N 1
ATOM 913 C CA . ARG A 1 116 ? 6.972 -13.299 18.999 1.00 95.81 116 ARG A CA 1
ATOM 914 C C . ARG A 1 116 ? 5.706 -14.028 19.447 1.00 95.81 116 ARG A C 1
ATOM 916 O O . ARG A 1 116 ? 5.533 -15.199 19.122 1.00 95.81 116 ARG A O 1
ATOM 923 N N . LEU A 1 117 ? 4.813 -13.327 20.144 1.00 95.38 117 LEU A N 1
ATOM 924 C CA . LEU A 1 117 ? 3.546 -13.885 20.611 1.00 95.38 117 LEU A CA 1
ATOM 925 C C . LEU A 1 117 ? 2.624 -14.253 19.443 1.00 95.38 117 LEU A C 1
ATOM 927 O O . LEU A 1 117 ? 2.038 -15.334 19.445 1.00 95.38 117 LEU A O 1
ATOM 931 N N . ARG A 1 118 ? 2.563 -13.424 18.392 1.00 93.88 118 ARG A N 1
ATOM 932 C CA . ARG A 1 118 ? 1.825 -13.764 17.169 1.00 93.88 118 ARG A CA 1
ATOM 933 C C . ARG A 1 118 ? 2.458 -14.928 16.409 1.00 93.88 118 ARG A C 1
ATOM 935 O O . ARG A 1 118 ? 1.731 -15.791 15.929 1.00 93.88 118 ARG A O 1
ATOM 942 N N . GLN A 1 119 ? 3.787 -14.981 16.314 1.00 95.38 119 GLN A N 1
ATOM 943 C CA . GLN A 1 119 ? 4.479 -16.126 15.708 1.00 95.38 119 GLN A CA 1
ATOM 944 C C . GLN A 1 119 ? 4.129 -17.427 16.438 1.00 95.38 119 GLN A C 1
ATOM 946 O O . GLN A 1 119 ? 3.805 -18.421 15.794 1.00 95.38 119 GLN A O 1
ATOM 951 N N . PHE A 1 120 ? 4.131 -17.409 17.773 1.00 95.56 120 PHE A N 1
ATOM 952 C CA . PHE A 1 120 ? 3.735 -18.560 18.578 1.00 95.56 120 PHE A CA 1
ATOM 953 C C . PHE A 1 120 ? 2.271 -18.948 18.344 1.00 95.56 120 PHE A C 1
ATOM 955 O O . PHE A 1 120 ? 1.988 -20.126 18.142 1.00 95.56 120 PHE A O 1
ATOM 962 N N . ALA A 1 121 ? 1.357 -17.973 18.292 1.00 94.00 121 ALA A N 1
ATOM 963 C CA . ALA A 1 121 ? -0.053 -18.236 18.015 1.00 94.00 121 ALA A CA 1
ATOM 964 C C . ALA A 1 121 ? -0.265 -18.913 16.652 1.00 94.00 121 ALA A C 1
ATOM 966 O O . ALA A 1 121 ? -1.025 -19.872 16.549 1.00 94.00 121 ALA A O 1
ATOM 967 N N . TYR A 1 122 ? 0.464 -18.482 15.618 1.00 93.00 122 TYR A N 1
ATOM 968 C CA . TYR A 1 122 ? 0.433 -19.137 14.307 1.00 93.00 122 TYR A CA 1
ATOM 969 C C . TYR A 1 122 ? 1.004 -20.554 14.334 1.00 93.00 122 TYR A C 1
ATOM 971 O O . TYR A 1 122 ? 0.405 -21.450 13.747 1.00 93.00 122 TYR A O 1
ATOM 979 N N . LEU A 1 123 ? 2.127 -20.770 15.024 1.00 96.44 123 LEU A N 1
ATOM 980 C CA . LEU A 1 123 ? 2.752 -22.091 15.137 1.00 96.44 123 LEU A CA 1
ATOM 981 C C . LEU A 1 123 ? 1.882 -23.092 15.903 1.00 96.44 123 LEU A C 1
ATOM 983 O O . LEU A 1 123 ? 1.877 -24.272 15.575 1.00 96.44 123 LEU A O 1
ATOM 987 N N . GLN A 1 124 ? 1.169 -22.627 16.927 1.00 96.75 124 GLN A N 1
ATOM 988 C CA . GLN A 1 124 ? 0.308 -23.463 17.767 1.00 96.75 124 GLN A CA 1
ATOM 989 C C . GLN A 1 124 ? -1.151 -23.494 17.294 1.00 96.75 124 GLN A C 1
ATOM 991 O O . GLN A 1 124 ? -1.978 -24.140 17.931 1.00 96.75 124 GLN A O 1
ATOM 996 N N . HIS A 1 125 ? -1.483 -22.789 16.207 1.00 92.81 125 HIS A N 1
ATOM 997 C CA . HIS A 1 125 ? -2.855 -22.616 15.720 1.00 92.81 125 HIS A CA 1
ATOM 998 C C . HIS A 1 125 ? -3.832 -22.123 16.803 1.00 92.81 125 HIS A C 1
ATOM 1000 O O . HIS A 1 125 ? -4.985 -22.550 16.867 1.00 92.81 125 HIS A O 1
ATOM 1006 N N . THR A 1 126 ? -3.373 -21.217 17.668 1.00 91.56 126 THR A N 1
ATOM 1007 C CA . THR A 1 126 ? -4.192 -20.627 18.732 1.00 91.56 126 THR A CA 1
ATOM 1008 C C . THR A 1 126 ? -4.748 -19.264 18.327 1.00 91.56 126 THR A C 1
ATOM 1010 O O . THR A 1 126 ? -4.307 -18.631 17.364 1.00 91.56 126 THR A O 1
ATOM 1013 N N . ALA A 1 127 ? -5.757 -18.796 19.065 1.00 87.88 127 ALA A N 1
ATOM 1014 C CA . ALA A 1 127 ? -6.352 -17.489 18.828 1.00 87.88 127 ALA A CA 1
ATOM 1015 C C . ALA A 1 127 ? -5.330 -16.360 19.039 1.00 87.88 127 ALA A C 1
ATOM 1017 O O . ALA A 1 127 ? -4.546 -16.373 19.989 1.00 87.88 127 ALA A O 1
ATOM 1018 N N . LEU A 1 128 ? -5.390 -15.334 18.185 1.00 89.19 128 LEU A N 1
ATOM 1019 C CA . LEU A 1 128 ? -4.531 -14.161 18.321 1.00 89.19 128 LEU A CA 1
ATOM 1020 C C . LEU A 1 128 ? -4.791 -13.432 19.642 1.00 89.19 128 LEU A C 1
ATOM 1022 O O . LEU A 1 128 ? -5.940 -13.140 20.001 1.00 89.19 128 LEU A O 1
ATOM 1026 N N . LEU A 1 129 ? -3.704 -13.084 20.326 1.00 91.31 129 LEU A N 1
ATOM 1027 C CA . LEU A 1 129 ? -3.738 -12.212 21.494 1.00 91.31 129 LEU A CA 1
ATOM 1028 C C . LEU A 1 129 ? -4.157 -10.796 21.084 1.00 91.31 129 LEU A C 1
ATOM 1030 O O . LEU A 1 129 ? -3.818 -10.325 19.996 1.00 91.31 129 LEU A O 1
ATOM 1034 N N . GLY A 1 130 ? -4.933 -10.139 21.946 1.00 90.75 130 GLY A N 1
ATOM 1035 C CA . GLY A 1 130 ? -5.368 -8.759 21.732 1.00 90.75 130 GLY A CA 1
ATOM 1036 C C . GLY A 1 130 ? -4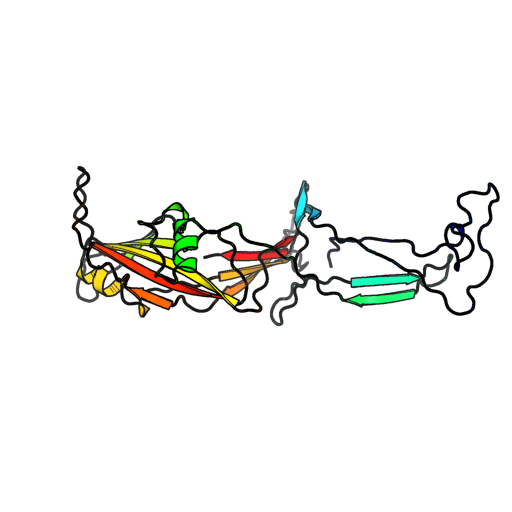.263 -7.735 22.030 1.00 90.75 130 GLY A C 1
ATOM 1037 O O . GLY A 1 130 ? -3.210 -8.109 22.549 1.00 90.75 130 GLY A O 1
ATOM 1038 N N . PRO A 1 131 ? -4.507 -6.444 21.748 1.00 93.06 131 PRO A N 1
ATOM 1039 C CA . PRO A 1 131 ? -3.543 -5.364 21.978 1.00 93.06 131 PRO A CA 1
ATOM 1040 C C . PRO A 1 131 ? -3.025 -5.257 23.416 1.00 93.06 131 PRO A C 1
ATOM 1042 O O . PRO A 1 131 ? -1.871 -4.893 23.608 1.00 93.06 131 PRO A O 1
ATOM 1045 N N . ASP A 1 132 ? -3.845 -5.604 24.410 1.00 90.44 132 ASP A N 1
ATOM 1046 C CA . ASP A 1 132 ? -3.449 -5.537 25.824 1.00 90.44 132 ASP A CA 1
ATOM 1047 C C . ASP A 1 132 ? -2.436 -6.636 26.193 1.00 90.44 132 ASP A C 1
ATOM 1049 O O . ASP A 1 132 ? -1.529 -6.409 26.989 1.00 90.44 132 ASP A O 1
ATOM 1053 N N . ALA A 1 133 ? -2.571 -7.823 25.591 1.00 91.56 133 ALA A N 1
ATOM 1054 C CA . ALA A 1 133 ? -1.725 -8.984 25.867 1.00 91.56 133 ALA A CA 1
ATOM 1055 C C . ALA A 1 133 ? -0.496 -9.082 24.942 1.00 91.56 133 ALA A C 1
ATOM 1057 O O . ALA A 1 133 ? 0.480 -9.739 25.292 1.00 91.56 133 ALA A O 1
ATOM 1058 N N . ASP A 1 134 ? -0.522 -8.435 23.771 1.00 93.81 134 ASP A N 1
ATOM 1059 C CA . ASP A 1 134 ? 0.611 -8.351 22.837 1.00 93.81 134 ASP A CA 1
ATOM 1060 C C . ASP A 1 134 ? 0.826 -6.913 22.314 1.00 93.81 134 ASP A C 1
ATOM 1062 O O . ASP A 1 134 ? 0.637 -6.655 21.126 1.00 93.81 134 ASP A O 1
ATOM 1066 N N . PRO A 1 135 ? 1.233 -5.940 23.150 1.00 93.38 135 PRO A N 1
ATOM 1067 C CA . PRO A 1 135 ? 1.357 -4.544 22.717 1.00 93.38 135 PRO A CA 1
ATOM 1068 C C . PRO A 1 135 ? 2.314 -4.329 21.532 1.00 93.38 135 PRO A C 1
ATOM 1070 O O . PRO A 1 135 ? 2.124 -3.407 20.742 1.00 93.38 135 PRO A O 1
ATOM 1073 N N . GLU A 1 136 ? 3.328 -5.185 21.371 1.00 93.56 136 GLU A N 1
ATOM 1074 C CA . GLU A 1 136 ? 4.280 -5.123 20.251 1.00 93.56 136 GLU A CA 1
ATOM 1075 C C . GLU A 1 136 ? 3.669 -5.612 18.927 1.00 93.56 136 GLU A C 1
ATOM 1077 O O . GLU A 1 136 ? 4.025 -5.138 17.841 1.00 93.56 136 GLU A O 1
ATOM 1082 N N . GLY A 1 137 ? 2.726 -6.554 19.003 1.00 94.94 137 GLY A N 1
ATOM 1083 C CA . GLY A 1 137 ? 2.001 -7.107 17.863 1.00 94.94 137 GLY A CA 1
ATOM 1084 C C . GLY A 1 137 ? 0.906 -6.202 17.309 1.00 94.94 137 GLY A C 1
ATOM 1085 O O . GLY A 1 137 ? 0.285 -6.553 16.300 1.00 94.94 137 GLY A O 1
ATOM 1086 N N . TRP A 1 138 ? 0.642 -5.049 17.921 1.00 96.38 138 TRP A N 1
ATOM 1087 C CA . TRP A 1 138 ? -0.471 -4.184 17.546 1.00 96.38 138 TRP A CA 1
ATOM 1088 C C . TRP A 1 138 ? -0.055 -2.715 17.448 1.00 96.38 138 TRP A C 1
ATOM 1090 O O . TRP A 1 138 ? 0.650 -2.167 18.287 1.00 96.38 138 TRP A O 1
ATOM 1100 N N . ARG A 1 139 ? -0.532 -2.034 16.406 1.00 96.31 139 ARG A N 1
ATOM 1101 C CA . ARG A 1 139 ? -0.437 -0.584 16.253 1.00 96.31 139 ARG A CA 1
ATOM 1102 C C . ARG A 1 139 ? -1.801 0.015 16.562 1.00 96.31 139 ARG A C 1
ATOM 1104 O O . ARG A 1 139 ? -2.694 -0.040 15.721 1.00 96.31 139 ARG A O 1
ATOM 1111 N N . GLY A 1 140 ? -1.941 0.606 17.744 1.00 94.06 140 GLY A N 1
ATOM 1112 C CA . GLY A 1 140 ? -3.135 1.363 18.116 1.00 94.06 140 GLY A CA 1
ATOM 1113 C C . GLY A 1 140 ? -3.162 2.759 17.490 1.00 94.06 140 GLY A C 1
ATOM 1114 O O . GLY A 1 140 ? -2.148 3.460 17.485 1.00 94.06 140 GLY A O 1
ATOM 1115 N N . SER A 1 141 ? -4.330 3.183 17.020 1.00 92.88 141 SER A N 1
ATOM 1116 C CA . SER A 1 141 ? -4.642 4.576 16.719 1.00 92.88 141 SER A CA 1
ATOM 1117 C C . SER A 1 141 ? -4.714 5.397 18.015 1.00 92.88 141 SER A C 1
ATOM 1119 O O . SER A 1 141 ? -4.845 4.826 19.107 1.00 92.88 141 SER A O 1
ATOM 1121 N N . PRO A 1 142 ? -4.666 6.737 17.925 1.00 92.62 142 PRO A N 1
ATOM 1122 C CA . PRO A 1 142 ? -5.182 7.591 18.987 1.00 92.62 142 PRO A CA 1
ATOM 1123 C C . PRO A 1 142 ? -6.639 7.229 19.300 1.00 92.62 142 PRO A C 1
ATOM 1125 O O . PRO A 1 142 ? -7.376 6.803 18.405 1.00 92.62 142 PRO A O 1
ATOM 1128 N N . SER A 1 143 ? -7.035 7.383 20.564 1.00 92.19 143 SER A N 1
ATOM 1129 C CA . SER A 1 143 ? -8.435 7.229 20.959 1.00 92.19 143 SER A CA 1
ATOM 1130 C C . SER A 1 143 ? -9.252 8.397 20.409 1.00 92.19 143 SER A C 1
ATOM 1132 O O . SER A 1 143 ? -8.814 9.547 20.477 1.00 92.19 143 SER A O 1
ATOM 1134 N N . VAL A 1 144 ? -10.417 8.099 19.840 1.00 93.12 144 VAL A N 1
ATOM 1135 C CA . VAL A 1 144 ? -11.345 9.085 19.283 1.00 93.12 144 VAL A CA 1
ATOM 1136 C C . VAL A 1 144 ? -12.622 9.069 20.107 1.00 93.12 144 VAL A C 1
ATOM 1138 O O . VAL A 1 144 ? -13.295 8.044 20.188 1.00 93.12 144 VAL A O 1
ATOM 1141 N N . THR A 1 145 ? -12.978 10.214 20.686 1.00 93.94 145 THR A N 1
ATOM 1142 C CA . THR A 1 145 ? -14.240 10.370 21.413 1.00 93.94 145 THR A CA 1
ATOM 1143 C C . THR A 1 145 ? -15.366 10.691 20.442 1.00 93.94 145 THR A C 1
ATOM 1145 O O . THR A 1 145 ? -15.367 11.727 19.778 1.00 93.94 145 THR A O 1
ATOM 1148 N N . THR A 1 146 ? -16.343 9.799 20.379 1.00 90.62 146 THR A N 1
ATOM 1149 C CA . THR A 1 146 ? -17.612 9.986 19.681 1.00 90.62 146 THR A CA 1
ATOM 1150 C C . THR A 1 146 ? -18.693 10.379 20.686 1.00 90.62 146 THR A C 1
ATOM 1152 O O . THR A 1 146 ? -18.677 9.960 21.844 1.00 90.62 146 THR A O 1
ATOM 1155 N N . ARG A 1 147 ? -19.621 11.234 20.249 1.00 92.19 147 ARG A N 1
ATOM 1156 C CA . ARG A 1 147 ? -20.741 11.723 21.056 1.00 92.19 147 ARG A CA 1
ATOM 1157 C C . ARG A 1 147 ? -22.043 11.385 20.358 1.00 92.19 147 ARG A C 1
ATOM 1159 O O . ARG A 1 147 ? -22.185 11.627 19.161 1.00 92.19 147 ARG A O 1
ATOM 1166 N N . GLY A 1 148 ? -23.001 10.871 21.115 1.00 89.06 148 GLY A N 1
ATOM 1167 C CA . GLY A 1 148 ? -24.309 10.485 20.604 1.00 89.06 148 GLY A CA 1
ATOM 1168 C C . GLY A 1 148 ? -25.416 10.736 21.616 1.00 89.06 148 GLY A C 1
ATOM 1169 O O . GLY A 1 148 ? -25.166 11.054 22.777 1.00 89.06 148 GLY A O 1
ATOM 1170 N N . ARG A 1 149 ? -26.661 10.599 21.164 1.00 89.94 149 ARG A N 1
ATOM 1171 C CA . ARG A 1 149 ? -27.851 10.657 22.015 1.00 89.94 149 ARG A CA 1
ATOM 1172 C C . ARG A 1 149 ? -28.593 9.332 21.906 1.00 89.94 149 ARG A C 1
ATOM 1174 O O . ARG A 1 149 ? -28.810 8.843 20.800 1.00 89.94 149 ARG A O 1
ATOM 1181 N N . LEU A 1 150 ? -28.981 8.769 23.045 1.00 86.12 150 LEU A N 1
ATOM 1182 C CA . LEU A 1 150 ? -29.820 7.572 23.089 1.00 86.12 150 LEU A CA 1
ATOM 1183 C C . LEU A 1 150 ? -31.250 7.935 22.672 1.00 86.12 150 LEU A C 1
ATOM 1185 O O . LEU A 1 150 ? -31.763 8.967 23.087 1.00 86.12 150 LEU A O 1
ATOM 1189 N N . ALA A 1 151 ? -31.918 7.093 21.881 1.00 81.19 151 ALA A N 1
ATOM 1190 C CA . ALA A 1 151 ? -33.246 7.409 21.337 1.00 81.19 151 ALA A CA 1
ATOM 1191 C C . ALA A 1 151 ? -34.300 7.734 22.419 1.00 81.19 151 ALA A C 1
ATOM 1193 O O . ALA A 1 151 ? -35.182 8.559 22.201 1.00 81.19 151 ALA A O 1
ATOM 1194 N N . SER A 1 152 ? -34.183 7.114 23.594 1.00 77.50 152 SER A N 1
ATOM 1195 C CA . SER A 1 152 ? -35.088 7.270 24.738 1.00 77.50 152 SER A CA 1
ATOM 1196 C C . SER A 1 152 ? -34.652 8.335 25.754 1.00 77.50 152 SER A C 1
ATOM 1198 O O . SER A 1 152 ? -35.332 8.521 26.760 1.00 77.50 152 SER A O 1
ATOM 1200 N N . SER A 1 153 ? -33.531 9.034 25.533 1.00 79.00 153 SER A N 1
ATOM 1201 C CA . SER A 1 153 ? -32.972 9.983 26.502 1.00 79.00 153 SER A CA 1
ATOM 1202 C C . SER A 1 153 ? -32.472 11.265 25.843 1.00 79.00 153 SER A C 1
ATOM 1204 O O . SER A 1 153 ? -31.898 11.266 24.760 1.00 79.00 153 SER A O 1
ATOM 1206 N N . THR A 1 154 ? -32.632 12.396 26.525 1.00 82.19 154 THR A N 1
ATOM 1207 C CA . THR A 1 154 ? -32.005 13.663 26.116 1.00 82.19 154 THR A CA 1
ATOM 1208 C C . THR A 1 154 ? -30.520 13.722 26.478 1.00 82.19 154 THR A C 1
ATOM 1210 O O . THR A 1 154 ? -29.817 14.618 26.001 1.00 82.19 154 THR A O 1
ATOM 1213 N N . ARG A 1 155 ? -30.031 12.768 27.286 1.00 84.62 155 ARG A N 1
ATOM 1214 C CA . ARG A 1 155 ? -28.639 12.684 27.734 1.00 84.62 155 ARG A CA 1
ATOM 1215 C C . ARG A 1 155 ? -27.712 12.414 26.550 1.00 84.62 155 ARG A C 1
ATOM 1217 O O . ARG A 1 155 ? -27.916 11.479 25.775 1.00 84.62 155 ARG A O 1
ATOM 1224 N N . VAL A 1 156 ? -26.672 13.236 26.443 1.00 89.06 156 VAL A N 1
ATOM 1225 C CA . VAL A 1 156 ? -25.549 12.989 25.538 1.00 89.06 156 VAL A CA 1
ATOM 1226 C C . VAL A 1 156 ? -24.610 12.003 26.215 1.00 89.06 156 VAL A C 1
ATOM 1228 O O . VAL A 1 156 ? -24.246 12.186 27.376 1.00 89.06 156 VAL A O 1
ATOM 1231 N N . VAL A 1 157 ? -24.244 10.959 25.485 1.00 91.56 157 VAL A N 1
ATOM 1232 C CA . VAL A 1 157 ? -23.279 9.958 25.920 1.00 91.56 157 VAL A CA 1
ATOM 1233 C C . VAL A 1 157 ? -22.012 10.114 25.095 1.00 91.56 157 VAL A C 1
ATOM 1235 O O . VAL A 1 157 ? -22.070 10.354 23.886 1.00 91.56 157 VAL A O 1
ATOM 1238 N N . GLU A 1 158 ? -20.872 9.983 25.762 1.00 93.31 158 GLU A N 1
ATOM 1239 C CA . GLU A 1 158 ? -19.559 9.969 25.132 1.00 93.31 158 GLU A CA 1
ATOM 1240 C C . GLU A 1 158 ? -18.998 8.548 25.184 1.00 93.31 158 GLU A C 1
ATOM 1242 O O . GLU A 1 158 ? -19.079 7.874 26.215 1.00 93.31 158 GLU A O 1
ATOM 1247 N N . ALA A 1 159 ? -18.449 8.096 24.062 1.00 93.31 159 ALA A N 1
ATOM 1248 C CA . ALA A 1 159 ? -17.733 6.837 23.969 1.00 93.31 159 ALA A CA 1
ATOM 1249 C C . ALA A 1 159 ? -16.369 7.081 23.323 1.00 93.31 159 ALA A C 1
ATOM 1251 O O . ALA A 1 159 ? -16.265 7.764 22.305 1.00 93.31 159 ALA A O 1
ATOM 1252 N N . ALA A 1 160 ? -15.319 6.542 23.925 1.00 95.00 160 ALA A N 1
ATOM 1253 C CA . ALA A 1 160 ? -13.968 6.592 23.400 1.00 95.00 160 ALA A CA 1
ATOM 1254 C C . ALA A 1 160 ? -13.687 5.303 22.622 1.00 95.00 160 ALA A C 1
ATOM 1256 O O . ALA A 1 160 ? -13.844 4.204 23.149 1.00 95.00 160 ALA A O 1
ATOM 1257 N N . CYS A 1 161 ? -13.284 5.439 21.360 1.00 94.62 161 CYS A N 1
ATOM 1258 C CA . CYS A 1 161 ? -13.013 4.319 20.468 1.00 94.62 161 CYS A CA 1
ATOM 1259 C C . CYS A 1 161 ? -11.540 4.305 20.061 1.00 94.62 161 CYS A C 1
ATOM 1261 O O . CYS A 1 161 ? -11.005 5.310 19.586 1.00 94.62 161 CYS A O 1
ATOM 1263 N N . ARG A 1 162 ? -10.893 3.144 20.171 1.00 95.12 162 ARG A N 1
ATOM 1264 C CA . ARG A 1 162 ? -9.504 2.946 19.746 1.00 95.12 162 ARG A CA 1
ATOM 1265 C C . ARG A 1 162 ? -9.382 1.737 18.830 1.00 95.12 162 ARG A C 1
ATOM 1267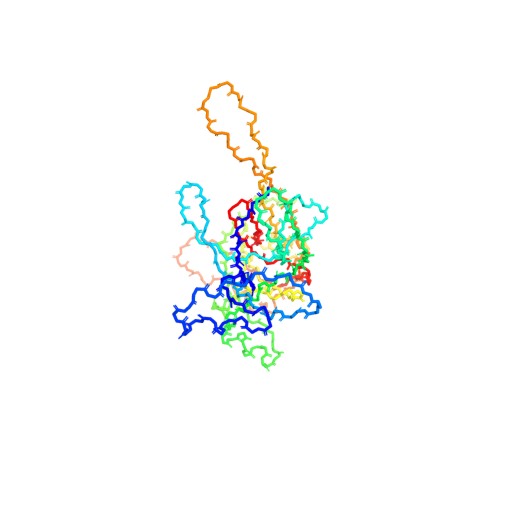 O O . ARG A 1 162 ? -9.626 0.614 19.262 1.00 95.12 162 ARG A O 1
ATOM 1274 N N . LEU A 1 163 ? -8.952 1.963 17.589 1.00 96.06 163 LEU A N 1
ATOM 1275 C CA . LEU A 1 163 ? -8.687 0.908 16.610 1.00 96.06 163 LEU A CA 1
ATOM 1276 C C . LEU A 1 163 ? -7.220 0.481 16.689 1.00 96.06 163 LEU A C 1
ATOM 1278 O O . LEU A 1 163 ? -6.328 1.317 16.759 1.00 96.06 163 LEU A O 1
ATOM 1282 N N . SER A 1 164 ? -6.955 -0.816 16.639 1.00 96.94 164 SER A N 1
ATOM 1283 C CA . SER A 1 164 ? -5.612 -1.384 16.585 1.00 96.94 164 SER A CA 1
ATOM 1284 C C . SER A 1 164 ? -5.480 -2.323 15.398 1.00 96.94 164 SER A C 1
ATOM 1286 O O . SER A 1 164 ? -6.350 -3.161 15.177 1.00 96.94 164 SER A O 1
ATOM 1288 N N . LEU A 1 165 ? -4.379 -2.210 14.655 1.00 96.38 165 LEU A N 1
ATOM 1289 C CA . LEU A 1 165 ? -4.054 -3.088 13.528 1.00 96.38 165 LEU A CA 1
ATOM 1290 C C . LEU A 1 165 ? -2.847 -3.965 13.851 1.00 96.38 165 LEU A C 1
ATOM 1292 O O . LEU A 1 165 ? -1.896 -3.519 14.492 1.00 96.38 165 LEU A O 1
ATOM 1296 N N . ALA A 1 166 ? -2.865 -5.207 13.386 1.00 95.44 166 ALA A N 1
ATOM 1297 C CA . ALA A 1 166 ? -1.779 -6.157 13.584 1.00 95.44 166 ALA A CA 1
ATOM 1298 C C . ALA A 1 166 ? -0.470 -5.701 12.915 1.00 95.44 166 ALA A C 1
ATOM 1300 O O . ALA A 1 166 ? -0.438 -5.489 11.710 1.00 95.44 166 ALA A O 1
ATOM 1301 N N . THR A 1 167 ? 0.634 -5.588 13.653 1.00 94.69 167 THR A N 1
ATOM 1302 C CA . THR A 1 167 ? 1.956 -5.290 13.078 1.00 94.69 167 THR A CA 1
ATOM 1303 C C . THR A 1 167 ? 2.607 -6.528 12.428 1.00 94.69 167 THR A C 1
ATOM 1305 O O . THR A 1 167 ? 2.368 -7.662 12.863 1.00 94.69 167 THR A O 1
ATOM 1308 N N . PRO A 1 168 ? 3.460 -6.337 11.402 1.00 93.56 168 PRO A N 1
ATOM 1309 C CA . PRO A 1 168 ? 3.787 -5.070 10.732 1.00 93.56 168 PRO A CA 1
ATOM 1310 C C . PRO A 1 168 ? 2.656 -4.557 9.822 1.00 93.56 168 PRO A C 1
ATOM 1312 O O . PRO A 1 168 ? 1.848 -5.329 9.325 1.00 93.56 168 PRO A O 1
ATOM 1315 N N . LEU A 1 169 ? 2.641 -3.246 9.547 1.00 92.00 169 LEU A N 1
ATOM 1316 C CA . LEU A 1 169 ? 1.632 -2.580 8.698 1.00 92.00 169 LEU A CA 1
ATOM 1317 C C . LEU A 1 169 ? 1.879 -2.790 7.190 1.00 92.00 169 LEU A C 1
ATOM 1319 O O . LEU A 1 169 ? 1.789 -1.864 6.386 1.00 92.00 169 LEU A O 1
ATOM 1323 N N . CYS A 1 170 ? 2.266 -4.004 6.817 1.00 90.50 170 CYS A N 1
ATOM 1324 C CA . CYS A 1 170 ? 2.497 -4.434 5.449 1.00 90.50 170 CYS A CA 1
ATOM 1325 C C . CYS A 1 170 ? 1.898 -5.831 5.310 1.00 90.50 170 CYS A C 1
ATOM 1327 O O . CYS A 1 170 ? 2.354 -6.776 5.948 1.00 90.50 170 CYS A O 1
ATOM 1329 N N . TYR A 1 171 ? 0.856 -5.932 4.492 1.00 90.25 171 TYR A N 1
ATOM 1330 C CA . TYR A 1 171 ? 0.041 -7.132 4.350 1.00 90.25 171 TYR A CA 1
ATOM 1331 C C . TYR A 1 171 ? 0.100 -7.622 2.909 1.00 90.25 171 TYR A C 1
ATOM 1333 O O . TYR A 1 171 ? 0.273 -6.829 1.979 1.00 90.25 171 TYR A O 1
ATOM 1341 N N . ALA A 1 172 ? -0.018 -8.933 2.727 1.00 90.25 172 ALA A N 1
ATOM 1342 C CA . ALA A 1 172 ? -0.033 -9.530 1.405 1.00 90.25 172 ALA A CA 1
ATOM 1343 C C . ALA A 1 172 ? -1.407 -9.341 0.739 1.00 90.25 172 ALA A C 1
ATOM 1345 O O . ALA A 1 172 ? -2.441 -9.249 1.394 1.00 90.25 172 ALA A O 1
ATOM 1346 N N . ARG A 1 173 ? -1.422 -9.280 -0.592 1.00 89.75 173 ARG A N 1
ATOM 1347 C CA . ARG A 1 173 ? -2.670 -9.245 -1.367 1.00 89.75 173 ARG A CA 1
ATOM 1348 C C . ARG A 1 173 ? -3.421 -10.562 -1.181 1.00 89.75 173 ARG A C 1
ATOM 1350 O O . ARG A 1 173 ? -2.786 -11.612 -1.117 1.00 89.75 173 ARG A O 1
ATOM 1357 N N . GLY A 1 174 ? -4.750 -10.513 -1.117 1.00 91.38 174 GLY A N 1
ATOM 1358 C CA . GLY A 1 174 ? -5.564 -11.717 -0.926 1.00 91.38 174 GLY A CA 1
ATOM 1359 C C . GLY A 1 174 ? -5.567 -12.276 0.503 1.00 91.38 174 GLY A C 1
ATOM 1360 O O . GLY A 1 174 ? -6.101 -13.360 0.708 1.00 91.38 174 GLY A O 1
ATOM 1361 N N . THR A 1 175 ? -4.960 -11.592 1.482 1.00 92.31 175 THR A N 1
ATOM 1362 C CA . THR A 1 175 ? -4.987 -12.003 2.899 1.00 92.31 175 THR A CA 1
ATOM 1363 C C . THR A 1 175 ? -5.879 -11.087 3.730 1.00 92.31 175 THR A C 1
ATOM 1365 O O . THR A 1 175 ? -6.458 -10.132 3.215 1.00 92.31 175 THR A O 1
ATOM 1368 N N . THR A 1 176 ? -5.976 -11.337 5.033 1.00 94.12 176 THR A N 1
ATOM 1369 C CA . THR A 1 176 ? -6.710 -10.471 5.958 1.00 94.12 176 THR A CA 1
ATOM 1370 C C . THR A 1 176 ? -5.777 -9.567 6.764 1.00 94.12 176 THR A C 1
ATOM 1372 O O . THR A 1 176 ? -4.603 -9.882 6.979 1.00 94.12 176 THR A O 1
ATOM 1375 N N . ILE A 1 177 ? -6.291 -8.412 7.190 1.00 94.88 177 ILE A N 1
ATOM 1376 C CA . ILE A 1 177 ? -5.678 -7.550 8.203 1.00 94.88 177 ILE A CA 1
ATOM 1377 C C . ILE A 1 177 ? -6.400 -7.801 9.520 1.00 94.88 177 ILE A C 1
ATOM 1379 O O . ILE A 1 177 ? -7.537 -7.347 9.658 1.00 94.88 177 ILE A O 1
ATOM 1383 N N . PRO A 1 178 ? -5.763 -8.449 10.506 1.00 95.62 178 PRO A N 1
ATOM 1384 C CA . PRO A 1 178 ? -6.339 -8.535 11.835 1.00 95.62 178 PRO A CA 1
ATOM 1385 C C . PRO A 1 178 ? -6.429 -7.141 12.466 1.00 95.62 178 PRO A C 1
ATOM 1387 O O . PRO A 1 178 ? -5.446 -6.389 12.509 1.00 95.62 178 PRO A O 1
ATOM 1390 N N . CYS A 1 179 ? -7.610 -6.809 12.972 1.00 96.25 179 CYS A N 1
ATOM 1391 C CA . CYS A 1 179 ? -7.901 -5.569 13.672 1.00 96.25 179 CYS A CA 1
ATOM 1392 C C . CYS A 1 179 ? -8.592 -5.847 15.014 1.00 96.25 179 CYS A C 1
ATOM 1394 O O . CYS A 1 179 ? -9.210 -6.888 15.226 1.00 96.25 179 CYS A O 1
ATOM 1396 N N . ALA A 1 180 ? -8.471 -4.916 15.950 1.00 95.88 180 ALA A N 1
ATOM 1397 C CA . ALA A 1 180 ? -9.196 -4.938 17.211 1.00 95.88 180 ALA A CA 1
ATOM 1398 C C . ALA A 1 180 ? -9.685 -3.528 17.522 1.00 95.88 180 ALA A C 1
ATOM 1400 O O . ALA A 1 180 ? -8.957 -2.565 17.288 1.00 95.88 180 ALA A O 1
ATOM 1401 N N . ILE A 1 181 ? -10.896 -3.394 18.050 1.00 95.25 181 ILE A N 1
ATOM 1402 C CA . ILE A 1 181 ? -11.432 -2.110 18.498 1.00 95.25 181 ILE A CA 1
ATOM 1403 C C . ILE A 1 181 ? -11.802 -2.204 19.970 1.00 95.25 181 ILE A C 1
ATOM 1405 O O . ILE A 1 181 ? -12.395 -3.186 20.414 1.00 95.25 181 ILE A O 1
ATOM 1409 N N . VAL A 1 182 ? -11.412 -1.184 20.724 1.00 94.81 182 VAL A N 1
ATOM 1410 C CA . VAL A 1 182 ? -11.794 -0.998 22.122 1.00 94.81 182 VAL A CA 1
ATOM 1411 C C . VAL A 1 182 ? -12.760 0.172 22.185 1.00 94.81 182 VAL A C 1
ATOM 1413 O O . VAL A 1 182 ? -12.469 1.228 21.620 1.00 94.81 182 VAL A O 1
ATOM 1416 N N . ILE A 1 183 ? -13.892 -0.034 22.850 1.00 94.31 183 ILE A N 1
ATOM 1417 C CA . ILE A 1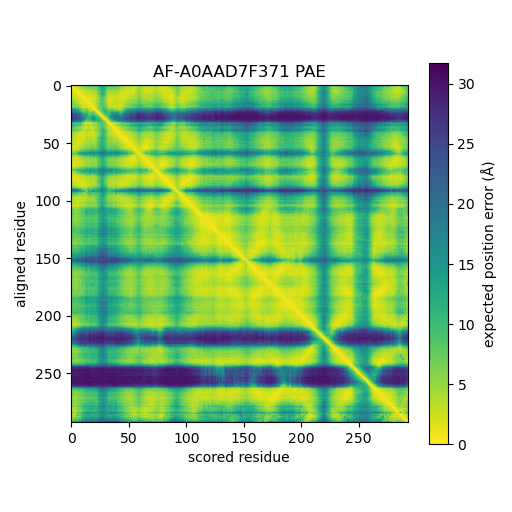 183 ? -14.920 0.976 23.086 1.00 94.31 183 ILE A CA 1
ATOM 1418 C C . ILE A 1 183 ? -15.066 1.142 24.595 1.00 94.31 183 ILE A C 1
ATOM 1420 O O . ILE A 1 183 ? -15.335 0.172 25.303 1.00 94.31 183 ILE A O 1
ATOM 1424 N N . GLU A 1 184 ? -14.886 2.366 25.071 1.00 93.56 184 GLU A N 1
ATOM 1425 C CA . GLU A 1 184 ? -15.006 2.752 26.476 1.00 93.56 184 GLU A CA 1
ATOM 1426 C C . GLU A 1 184 ? -16.137 3.769 26.623 1.00 93.56 184 GLU A C 1
ATOM 1428 O O . GLU A 1 184 ? -16.182 4.762 25.897 1.00 93.56 184 GLU A O 1
ATOM 1433 N N . CYS A 1 185 ? -17.077 3.531 27.533 1.00 91.88 185 CYS A N 1
ATOM 1434 C CA . CYS A 1 185 ? -18.250 4.378 27.709 1.00 91.88 185 CYS A CA 1
ATOM 1435 C C . CYS A 1 185 ? -18.714 4.384 29.168 1.00 91.88 185 CYS A C 1
ATOM 1437 O O . CYS A 1 185 ? -18.805 3.339 29.801 1.00 91.88 185 CYS A O 1
ATOM 1439 N N . GLY A 1 186 ? -19.059 5.556 29.703 1.00 90.62 186 GLY A N 1
ATOM 1440 C CA . GLY A 1 186 ? -19.599 5.681 31.065 1.00 90.62 186 GLY A CA 1
ATOM 1441 C C . GLY A 1 186 ? -21.064 5.246 31.213 1.00 90.62 186 GLY A C 1
ATOM 1442 O O . GLY A 1 186 ? -21.603 5.286 32.315 1.00 90.62 186 GLY A O 1
ATOM 1443 N N . ASP A 1 187 ? -21.731 4.874 30.116 1.00 89.50 187 ASP A N 1
ATOM 1444 C CA . ASP A 1 187 ? -23.114 4.401 30.109 1.00 89.50 187 ASP A CA 1
ATOM 1445 C C . ASP A 1 187 ? -23.166 2.964 29.549 1.00 89.50 187 ASP A C 1
ATOM 1447 O O . ASP A 1 187 ? -22.823 2.746 28.382 1.00 89.50 187 ASP A O 1
ATOM 1451 N N . PRO A 1 188 ? -23.571 1.965 30.354 1.00 89.44 188 PRO A N 1
ATOM 1452 C CA . PRO A 1 188 ? -23.508 0.562 29.954 1.00 89.44 188 PRO A CA 1
ATOM 1453 C C . PRO A 1 188 ? -24.533 0.223 28.865 1.00 89.44 188 PRO A C 1
ATOM 1455 O O . PRO A 1 188 ? -24.268 -0.629 28.021 1.00 89.44 188 PRO A O 1
ATOM 1458 N N . TYR A 1 189 ? -25.677 0.915 28.834 1.00 90.19 189 TYR A N 1
ATOM 1459 C CA . TYR A 1 189 ? -26.690 0.719 27.800 1.00 90.19 189 TYR A CA 1
ATOM 1460 C C . TYR A 1 189 ? -26.219 1.288 26.459 1.00 90.19 189 TYR A C 1
ATOM 1462 O O . TYR A 1 189 ? -26.381 0.657 25.417 1.00 90.19 189 TYR A O 1
ATOM 1470 N N . ALA A 1 190 ? -25.561 2.449 26.473 1.00 90.56 190 ALA A N 1
ATOM 1471 C CA . ALA A 1 190 ? -24.915 2.966 25.272 1.00 90.56 190 ALA A CA 1
ATOM 1472 C C . ALA A 1 190 ? -23.808 2.029 24.767 1.00 90.56 190 ALA A C 1
ATOM 1474 O O . ALA A 1 190 ? -23.707 1.799 23.563 1.00 90.56 190 ALA A O 1
ATOM 1475 N N . LEU A 1 191 ? -23.012 1.445 25.667 1.00 91.81 191 LEU A N 1
ATOM 1476 C CA . LEU A 1 191 ? -21.985 0.476 25.288 1.00 91.81 191 LEU A CA 1
ATOM 1477 C C . LEU A 1 191 ? -22.580 -0.785 24.644 1.00 91.81 191 LEU A C 1
ATOM 1479 O O . LEU A 1 191 ? -22.051 -1.275 23.646 1.00 91.81 191 LEU A O 1
ATOM 1483 N N . GLU A 1 192 ? -23.695 -1.293 25.171 1.00 91.38 192 GLU A N 1
ATOM 1484 C CA . GLU A 1 192 ? -24.440 -2.412 24.579 1.00 91.38 192 GLU A CA 1
ATOM 1485 C C . GLU A 1 192 ? -24.920 -2.110 23.155 1.00 91.38 192 GLU A C 1
ATOM 1487 O O . GLU A 1 192 ? -24.890 -3.000 22.313 1.00 91.38 192 GLU A O 1
ATOM 1492 N N . LEU A 1 193 ? -25.306 -0.866 22.856 1.00 91.81 193 LEU A N 1
ATOM 1493 C CA . LEU A 1 193 ? -25.743 -0.454 21.516 1.00 91.81 193 LEU A CA 1
ATOM 1494 C C . LEU A 1 193 ? -24.589 -0.229 20.528 1.00 91.81 193 LEU A C 1
ATOM 1496 O O . LEU A 1 193 ? -24.790 -0.337 19.321 1.00 91.81 193 LEU A O 1
ATOM 1500 N N . LEU A 1 194 ? -23.395 0.106 21.023 1.00 91.25 194 LEU A N 1
ATOM 1501 C CA . LEU A 1 194 ? -22.214 0.401 20.199 1.00 91.25 194 LEU A CA 1
ATOM 1502 C C . LEU A 1 194 ? -21.356 -0.830 19.883 1.00 91.25 194 LEU A C 1
ATOM 1504 O O . LEU A 1 194 ? -20.449 -0.753 19.058 1.00 91.25 194 LEU A O 1
ATOM 1508 N N . THR A 1 195 ? -21.604 -1.944 20.566 1.00 92.75 195 THR A N 1
ATOM 1509 C CA . THR A 1 195 ? -20.795 -3.166 20.476 1.00 92.75 195 THR A CA 1
ATOM 1510 C C . THR A 1 195 ? -21.340 -4.299 19.597 1.00 92.75 195 THR A C 1
ATOM 1512 O O . THR A 1 195 ? -20.588 -5.251 19.401 1.00 92.75 195 THR A O 1
ATOM 1515 N N . PRO A 1 196 ? -22.553 -4.262 19.006 1.00 93.25 196 PRO A N 1
ATOM 1516 C CA . PRO A 1 196 ? -22.918 -5.218 17.966 1.00 93.25 196 PRO A CA 1
ATOM 1517 C C . PRO A 1 196 ? -21.980 -5.086 16.752 1.00 93.25 196 PRO A C 1
ATOM 1519 O O . PRO A 1 196 ? -21.637 -3.959 16.381 1.00 93.25 196 PRO A O 1
ATOM 1522 N N . PRO A 1 197 ? -21.577 -6.196 16.103 1.00 92.38 197 PRO A N 1
ATOM 1523 C CA . PRO A 1 197 ? -20.730 -6.173 14.908 1.00 92.38 197 PRO A CA 1
ATOM 1524 C C . PRO A 1 197 ? -21.208 -5.210 13.811 1.00 92.38 197 PRO A C 1
ATOM 1526 O O . PRO A 1 197 ? -20.396 -4.551 13.166 1.00 92.38 197 PRO A O 1
ATOM 1529 N N . GLU A 1 198 ? -22.523 -5.085 13.629 1.00 92.00 198 GLU A N 1
ATOM 1530 C CA . GLU A 1 198 ? -23.158 -4.257 12.599 1.00 92.00 198 GLU A CA 1
ATOM 1531 C C . GLU A 1 198 ? -23.055 -2.752 12.885 1.00 92.00 198 GLU A C 1
ATOM 1533 O O . GLU A 1 198 ? -23.161 -1.939 11.966 1.00 92.00 198 GLU A O 1
ATOM 1538 N N . ALA A 1 199 ? -22.832 -2.366 14.145 1.00 91.50 199 ALA A N 1
ATOM 1539 C CA . ALA A 1 199 ? -22.663 -0.969 14.534 1.00 91.50 199 ALA A CA 1
ATOM 1540 C C . ALA A 1 199 ? -21.274 -0.419 14.153 1.00 91.50 199 ALA A C 1
ATOM 1542 O O . ALA A 1 199 ? -21.063 0.797 14.169 1.00 91.50 199 ALA A O 1
ATOM 1543 N N . ILE A 1 200 ? -20.319 -1.292 13.808 1.00 93.81 200 ILE A N 1
ATOM 1544 C CA . ILE A 1 200 ? -18.908 -0.938 13.651 1.00 93.81 200 ILE A CA 1
ATOM 1545 C C . ILE A 1 200 ? -18.502 -0.998 12.181 1.00 93.81 200 ILE A C 1
ATOM 1547 O O . ILE A 1 200 ? -18.246 -2.053 11.603 1.00 93.81 200 ILE A O 1
ATOM 1551 N N . VAL A 1 201 ? -18.352 0.180 11.582 1.00 94.25 201 VAL A N 1
ATOM 1552 C CA . VAL A 1 201 ? -17.936 0.328 10.186 1.00 94.25 201 VAL A CA 1
ATOM 1553 C C . VAL A 1 201 ? -16.449 0.658 10.120 1.00 94.25 201 VAL A C 1
ATOM 1555 O O . VAL A 1 201 ? -16.036 1.792 10.355 1.00 94.25 201 VAL A O 1
ATOM 1558 N N . VAL A 1 202 ? -15.640 -0.333 9.748 1.00 94.81 202 VAL A N 1
ATOM 1559 C CA . VAL A 1 202 ? -14.213 -0.160 9.438 1.00 94.81 202 VAL A CA 1
ATOM 1560 C C . VAL A 1 202 ? -13.931 -0.781 8.083 1.00 94.81 202 VAL A C 1
ATOM 1562 O O . VAL A 1 202 ? -14.425 -1.858 7.776 1.00 94.81 202 VAL A O 1
ATOM 1565 N N . ARG A 1 203 ? -13.156 -0.088 7.253 1.00 94.00 203 ARG A N 1
ATOM 1566 C CA . ARG A 1 203 ? -12.721 -0.546 5.930 1.00 94.00 203 ARG A CA 1
ATOM 1567 C C . ARG A 1 203 ? -11.474 0.220 5.529 1.00 94.00 203 ARG A C 1
ATOM 1569 O O . ARG A 1 203 ? -11.271 1.346 5.976 1.00 94.00 203 ARG A O 1
ATOM 1576 N N . LEU A 1 204 ? -10.671 -0.352 4.646 1.00 92.69 204 LEU A N 1
ATOM 1577 C CA . LEU A 1 204 ? -9.566 0.375 4.045 1.00 92.69 204 LEU A CA 1
ATOM 1578 C C . LEU A 1 204 ? -10.079 1.336 2.987 1.00 92.69 204 LEU A C 1
ATOM 1580 O O . LEU A 1 204 ? -10.959 1.006 2.192 1.00 92.69 204 LEU A O 1
ATOM 1584 N N . ARG A 1 205 ? -9.460 2.510 2.936 1.00 91.75 205 ARG A N 1
ATOM 1585 C CA . ARG A 1 205 ? -9.659 3.483 1.870 1.00 91.75 205 ARG A CA 1
ATOM 1586 C C . ARG A 1 205 ? -8.378 3.616 1.065 1.00 91.75 205 ARG A C 1
ATOM 1588 O O . ARG A 1 205 ? -7.347 4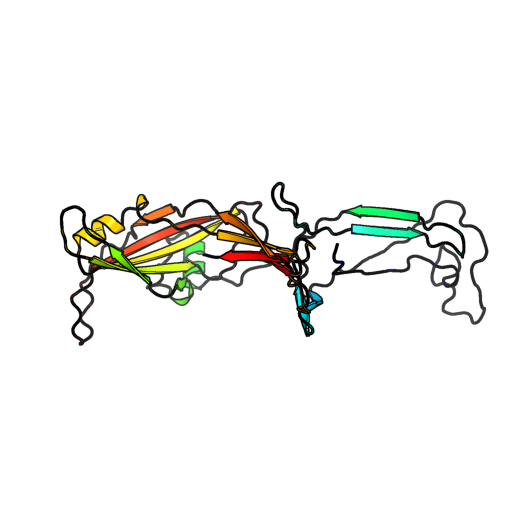.035 1.588 1.00 91.75 205 ARG A O 1
ATOM 1595 N N . ARG A 1 206 ? -8.460 3.313 -0.224 1.00 90.06 206 ARG A N 1
ATOM 1596 C CA . ARG A 1 206 ? -7.411 3.569 -1.205 1.00 90.06 206 ARG A CA 1
ATOM 1597 C C . ARG A 1 206 ? -7.678 4.909 -1.888 1.00 90.06 206 ARG A C 1
ATOM 1599 O O . ARG A 1 206 ? -8.803 5.188 -2.284 1.00 90.06 206 ARG A O 1
ATOM 1606 N N . SER A 1 207 ? -6.645 5.731 -2.011 1.00 90.50 207 SER A N 1
ATOM 1607 C CA . SER A 1 207 ? -6.663 7.017 -2.704 1.00 90.50 207 SER A CA 1
ATOM 1608 C C . SER A 1 207 ? -5.644 6.990 -3.834 1.00 90.50 207 SER A C 1
ATOM 1610 O O . SER A 1 207 ? -4.460 6.751 -3.587 1.00 90.50 207 SER A O 1
ATOM 1612 N N . VAL A 1 208 ? -6.105 7.226 -5.061 1.00 89.69 208 VAL A N 1
ATOM 1613 C CA . VAL A 1 208 ? -5.255 7.406 -6.240 1.00 89.69 208 VAL A CA 1
ATOM 1614 C C . VAL A 1 208 ? -5.273 8.879 -6.615 1.00 89.69 208 VAL A C 1
ATOM 1616 O O . VAL A 1 208 ? -6.311 9.443 -6.954 1.00 89.69 208 VAL A O 1
ATOM 1619 N N . ARG A 1 209 ? -4.112 9.520 -6.534 1.00 89.94 209 ARG A N 1
ATOM 1620 C CA . ARG A 1 209 ? -3.920 10.939 -6.814 1.00 89.94 209 ARG A CA 1
ATOM 1621 C C . ARG A 1 209 ? -3.019 11.102 -8.016 1.00 89.94 209 ARG A C 1
ATOM 1623 O O . ARG A 1 209 ? -1.910 10.574 -8.031 1.00 89.94 209 ARG A O 1
ATOM 1630 N N . PHE A 1 210 ? -3.467 11.860 -9.004 1.00 86.50 210 PHE A N 1
ATOM 1631 C CA . PHE A 1 210 ? -2.681 12.107 -10.205 1.00 86.50 210 PHE A CA 1
ATOM 1632 C C . PHE A 1 210 ? -2.934 13.499 -10.774 1.00 86.50 210 PHE A C 1
ATOM 1634 O O . PHE A 1 210 ? -3.975 14.119 -10.540 1.00 86.50 210 PHE A O 1
ATOM 1641 N N . HIS A 1 211 ? -1.966 13.986 -11.544 1.00 81.62 211 HIS A N 1
ATOM 1642 C CA . HIS A 1 211 ? -2.084 15.246 -12.261 1.00 81.62 211 HIS A CA 1
ATOM 1643 C C . HIS A 1 211 ? -2.635 15.050 -13.679 1.00 81.62 211 HIS A C 1
ATOM 1645 O O . HIS A 1 211 ? -2.178 14.171 -14.408 1.00 81.62 211 HIS A O 1
ATOM 1651 N N . THR A 1 212 ? -3.572 15.894 -14.119 1.00 70.88 212 THR A N 1
ATOM 1652 C CA . THR A 1 212 ? -4.210 15.758 -15.446 1.00 70.88 212 THR A CA 1
ATOM 1653 C C . THR A 1 212 ? -3.510 16.499 -16.575 1.00 70.88 212 THR A C 1
ATOM 1655 O O . THR A 1 212 ? -3.905 16.377 -17.730 1.00 70.88 212 THR A O 1
ATOM 1658 N N . GLY A 1 213 ? -2.486 17.291 -16.267 1.00 65.06 213 GLY A N 1
ATOM 1659 C CA . GLY A 1 213 ? -1.874 18.208 -17.233 1.00 65.06 213 GLY A CA 1
ATOM 1660 C C . GLY A 1 213 ? -2.725 19.452 -17.511 1.00 65.06 213 GLY A C 1
ATOM 1661 O O . GLY A 1 213 ? -2.260 20.351 -18.207 1.00 65.06 213 GLY A O 1
ATOM 1662 N N . GLU A 1 214 ? -3.936 19.533 -16.948 1.00 63.03 214 GLU A N 1
ATOM 1663 C CA . GLU A 1 214 ? -4.806 20.702 -17.036 1.00 63.03 214 GLU A CA 1
ATOM 1664 C C . GLU A 1 214 ? -4.183 21.826 -16.198 1.00 63.03 214 GLU A C 1
ATOM 1666 O O . GLU A 1 214 ? -3.970 21.690 -14.991 1.00 63.03 214 GLU A O 1
ATOM 1671 N N . LYS A 1 215 ? -3.854 22.946 -16.846 1.00 57.41 215 LYS A N 1
ATOM 1672 C CA . LYS A 1 215 ? -3.494 24.170 -16.131 1.00 57.41 215 LYS A CA 1
ATOM 1673 C C . LYS A 1 215 ? -4.786 24.758 -15.572 1.00 57.41 215 LYS A C 1
ATOM 1675 O O . LYS A 1 215 ? -5.739 24.932 -16.330 1.00 57.41 215 LYS A O 1
ATOM 1680 N N . ALA A 1 216 ? -4.825 25.069 -14.275 1.00 57.53 216 ALA A N 1
ATOM 1681 C CA . ALA A 1 216 ? -5.911 25.876 -13.727 1.00 57.53 216 ALA A CA 1
ATOM 1682 C C . ALA A 1 216 ? -6.039 27.155 -14.571 1.00 57.53 216 ALA A C 1
ATOM 1684 O O . ALA A 1 216 ? -5.019 27.783 -14.872 1.00 57.53 216 ALA A O 1
ATOM 1685 N N . ALA A 1 217 ? -7.260 27.493 -15.004 1.00 51.34 217 ALA A N 1
ATOM 1686 C CA . ALA A 1 217 ? -7.504 28.693 -15.795 1.00 51.34 217 ALA A CA 1
ATOM 1687 C C . ALA A 1 217 ? -6.933 29.895 -15.034 1.00 51.34 217 ALA A C 1
ATOM 1689 O O . ALA A 1 217 ? -7.365 30.200 -13.923 1.00 51.34 217 ALA A O 1
ATOM 1690 N N . ALA A 1 218 ? -5.903 30.520 -15.604 1.00 51.94 218 ALA A N 1
ATOM 1691 C CA . ALA A 1 218 ? -5.283 31.689 -15.016 1.00 51.94 218 ALA A CA 1
ATOM 1692 C C . ALA A 1 218 ? -6.303 32.831 -15.067 1.00 51.94 218 ALA A C 1
ATOM 1694 O O . ALA A 1 218 ? -6.566 33.385 -16.134 1.00 51.94 218 ALA A O 1
ATOM 1695 N N . HIS A 1 219 ? -6.897 33.175 -13.924 1.00 51.34 219 HIS A N 1
ATOM 1696 C CA . HIS A 1 219 ? -7.467 34.505 -13.775 1.00 51.34 219 HIS A CA 1
ATOM 1697 C C . HIS A 1 219 ? -6.310 35.510 -13.813 1.00 51.34 219 HIS A C 1
ATOM 1699 O O . HIS A 1 219 ? -5.279 35.300 -13.182 1.00 51.34 219 HIS A O 1
ATOM 1705 N N . TYR A 1 220 ? -6.491 36.537 -14.643 1.00 41.97 220 TYR A N 1
ATOM 1706 C CA . TYR A 1 220 ? -5.600 37.665 -14.928 1.00 41.97 220 TYR A CA 1
ATOM 1707 C C . TYR A 1 220 ? -4.572 37.967 -13.812 1.00 41.97 220 TYR A C 1
ATOM 1709 O O . TYR A 1 220 ? -4.957 38.388 -12.725 1.00 41.97 220 TYR A O 1
ATOM 1717 N N . GLY A 1 221 ? -3.275 37.809 -14.112 1.00 47.78 221 GLY A N 1
ATOM 1718 C CA . GLY A 1 221 ? -2.170 38.278 -13.260 1.00 47.78 221 GLY A CA 1
ATOM 1719 C C . GLY A 1 221 ? -1.352 37.182 -12.563 1.00 47.78 221 GLY A C 1
ATOM 1720 O O . GLY A 1 221 ? -1.585 36.858 -11.408 1.00 47.78 221 GLY A O 1
ATOM 1721 N N . ASP A 1 222 ? -0.358 36.657 -13.281 1.00 49.50 222 ASP A N 1
ATOM 1722 C CA . ASP A 1 222 ? 0.973 36.273 -12.773 1.00 49.50 222 ASP A CA 1
ATOM 1723 C C . ASP A 1 222 ? 1.107 35.348 -11.539 1.00 49.50 222 ASP A C 1
ATOM 1725 O O . ASP A 1 222 ? 1.985 35.531 -10.697 1.00 49.50 222 ASP A O 1
ATOM 1729 N N . VAL A 1 223 ? 0.299 34.285 -11.449 1.00 52.53 223 VAL A N 1
ATOM 1730 C CA . VAL A 1 223 ? 0.594 33.148 -10.554 1.00 52.53 223 VAL A CA 1
ATOM 1731 C C . VAL A 1 223 ? 0.909 31.911 -11.402 1.00 52.53 223 VAL A C 1
ATOM 1733 O O . VAL A 1 223 ? 0.096 31.555 -12.264 1.00 52.53 223 VAL A O 1
ATOM 1736 N N . PRO A 1 224 ? 2.054 31.222 -11.197 1.00 54.28 224 PRO A N 1
ATOM 1737 C CA . PRO A 1 224 ? 2.356 29.993 -11.919 1.00 54.28 224 PRO A CA 1
ATOM 1738 C C . PRO A 1 224 ? 1.217 28.995 -11.714 1.00 54.28 224 PRO A C 1
ATOM 1740 O O . PRO A 1 224 ? 0.811 28.704 -10.588 1.00 54.28 224 PRO A O 1
ATOM 1743 N N . SER A 1 225 ? 0.670 28.515 -12.831 1.00 55.12 225 SER A N 1
ATOM 1744 C CA . SER A 1 225 ? -0.541 27.699 -12.880 1.00 55.12 225 SER A CA 1
ATOM 1745 C C . SER A 1 225 ? -0.369 26.476 -11.981 1.00 55.12 225 SER A C 1
ATOM 1747 O O . SER A 1 225 ? 0.391 25.562 -12.307 1.00 55.12 225 SER A O 1
ATOM 1749 N N . LYS A 1 226 ? -1.054 26.459 -10.833 1.00 63.72 226 LYS A N 1
ATOM 1750 C CA . LYS A 1 226 ? -0.999 25.328 -9.910 1.00 63.72 226 LYS A CA 1
ATOM 1751 C C . LYS A 1 226 ? -1.585 24.109 -10.615 1.00 63.72 226 LYS A C 1
ATOM 1753 O O . LYS A 1 226 ? -2.706 24.141 -11.120 1.00 63.72 226 LYS A O 1
ATOM 1758 N N . LEU A 1 227 ? -0.784 23.056 -10.658 1.00 67.75 227 LEU A N 1
ATOM 1759 C CA . LEU A 1 227 ? -1.153 21.742 -11.151 1.00 67.75 227 LEU A CA 1
ATOM 1760 C C . LEU A 1 227 ? -2.435 21.250 -10.431 1.00 67.75 227 LEU A C 1
ATOM 1762 O O . LEU A 1 227 ? -2.479 21.227 -9.197 1.00 67.75 227 LEU A O 1
ATOM 1766 N N . VAL A 1 228 ? -3.487 20.900 -11.185 1.00 77.31 228 VAL A N 1
ATOM 1767 C CA . VAL A 1 228 ? -4.767 20.401 -10.653 1.00 77.31 228 VAL A CA 1
ATOM 1768 C C . VAL A 1 228 ? -4.649 18.911 -10.341 1.00 77.31 228 VAL A C 1
ATOM 1770 O O . VAL A 1 228 ? -4.510 18.070 -11.231 1.00 77.31 228 VAL A O 1
ATOM 1773 N N . TRP A 1 229 ? -4.713 18.575 -9.055 1.00 80.69 229 TRP A N 1
ATOM 1774 C CA . TRP A 1 229 ? -4.754 17.191 -8.594 1.00 80.69 229 TRP A CA 1
ATOM 1775 C C . TRP A 1 229 ? -6.172 16.640 -8.705 1.00 80.69 229 TRP A C 1
ATOM 1777 O O . TRP A 1 229 ? -7.117 17.265 -8.224 1.00 80.69 229 TRP A O 1
ATOM 1787 N N . LYS A 1 230 ? -6.310 15.451 -9.292 1.00 85.06 230 LYS A N 1
ATOM 1788 C CA . LYS A 1 230 ? -7.517 14.633 -9.153 1.00 85.06 230 LYS A CA 1
ATOM 1789 C C . LYS A 1 230 ? -7.253 13.539 -8.129 1.00 85.06 230 LYS A C 1
ATOM 1791 O O . LYS A 1 230 ? -6.143 13.014 -8.057 1.00 85.06 230 LYS A O 1
ATOM 1796 N N . GLU A 1 231 ? -8.263 13.252 -7.318 1.00 88.44 231 GLU A N 1
ATOM 1797 C CA . GLU A 1 231 ? -8.252 12.191 -6.316 1.00 88.44 231 GLU A CA 1
ATOM 1798 C C . GLU A 1 231 ? -9.427 11.262 -6.594 1.00 88.44 231 GLU A C 1
ATOM 1800 O O . GLU A 1 231 ? -10.575 11.698 -6.660 1.00 88.44 231 GLU A O 1
ATOM 1805 N N . GLU A 1 232 ? -9.121 9.985 -6.755 1.00 87.44 232 GLU A N 1
ATOM 1806 C CA . GLU A 1 232 ? -10.102 8.918 -6.867 1.00 87.44 232 GLU A CA 1
ATOM 1807 C C . GLU A 1 232 ? -10.012 8.046 -5.619 1.00 87.44 232 GLU A C 1
ATOM 1809 O O . GLU A 1 232 ? -8.920 7.685 -5.170 1.00 87.44 232 GLU A O 1
ATOM 1814 N N . LEU A 1 233 ? -11.169 7.752 -5.031 1.00 89.25 233 LEU A N 1
ATOM 1815 C CA . LEU A 1 233 ? -11.277 6.992 -3.795 1.00 89.25 233 LEU A CA 1
ATOM 1816 C C . LEU A 1 233 ? -11.949 5.657 -4.066 1.00 89.25 233 LEU A C 1
ATOM 1818 O O . LEU A 1 233 ? -12.992 5.591 -4.711 1.00 89.25 233 LEU A O 1
ATOM 1822 N N . ASP A 1 234 ? -11.373 4.617 -3.490 1.00 87.75 234 ASP A N 1
ATOM 1823 C CA . ASP A 1 234 ? -11.894 3.263 -3.523 1.00 87.75 234 ASP A CA 1
ATOM 1824 C C . ASP A 1 234 ? -11.872 2.691 -2.104 1.00 87.75 234 ASP A C 1
ATOM 1826 O O . ASP A 1 234 ? -11.023 3.059 -1.286 1.00 87.75 234 ASP A O 1
ATOM 1830 N N . HIS A 1 235 ? -12.820 1.820 -1.787 1.00 89.56 235 HIS A N 1
ATOM 1831 C CA . HIS A 1 235 ? -12.952 1.247 -0.454 1.00 89.56 235 HIS A CA 1
ATOM 1832 C C . HIS A 1 235 ? -12.900 -0.274 -0.526 1.00 89.56 235 HIS A C 1
ATOM 1834 O O . HIS A 1 235 ? -13.476 -0.880 -1.426 1.00 89.56 235 HIS A O 1
ATOM 1840 N N . SER A 1 236 ? -12.225 -0.892 0.442 1.00 90.44 236 SER A N 1
ATOM 1841 C CA . SER A 1 236 ? -12.324 -2.336 0.630 1.00 90.44 236 SER A CA 1
ATOM 1842 C C . SER A 1 236 ? -13.707 -2.726 1.145 1.00 90.44 236 SER A C 1
ATOM 1844 O O . SER A 1 236 ? -14.531 -1.884 1.523 1.00 90.44 236 SER A O 1
ATOM 1846 N N . GLU A 1 237 ? -13.904 -4.034 1.246 1.00 90.12 237 GLU A N 1
ATOM 1847 C CA . GLU A 1 237 ? -14.971 -4.618 2.044 1.00 90.12 237 GLU A CA 1
ATOM 1848 C C . GLU A 1 237 ? -14.888 -4.166 3.510 1.00 90.12 237 GLU A C 1
ATOM 1850 O O . GLU A 1 237 ? -13.844 -3.693 3.988 1.00 90.12 237 GLU A O 1
ATOM 1855 N N . LEU A 1 238 ? -16.023 -4.287 4.200 1.00 94.88 238 LEU A N 1
ATOM 1856 C CA . LEU A 1 238 ? -16.139 -4.004 5.624 1.00 94.88 238 LEU A CA 1
ATOM 1857 C C . LEU A 1 238 ? -15.367 -5.039 6.444 1.00 94.88 238 LEU A C 1
ATOM 1859 O O . LEU A 1 238 ? -15.300 -6.216 6.092 1.00 94.88 238 LEU A O 1
ATOM 1863 N N . ALA A 1 239 ? -14.813 -4.586 7.563 1.00 96.50 239 ALA A N 1
ATOM 1864 C CA . ALA A 1 239 ? -14.262 -5.463 8.573 1.00 96.50 239 ALA A CA 1
ATOM 1865 C C . ALA A 1 239 ? -15.364 -6.373 9.126 1.00 96.50 239 ALA A C 1
ATOM 1867 O O . ALA A 1 239 ? -16.474 -5.918 9.407 1.00 96.50 239 ALA A O 1
ATOM 1868 N N . SER A 1 240 ? -15.039 -7.648 9.302 1.00 96.69 240 SER A N 1
ATOM 1869 C CA . SER A 1 240 ? -15.881 -8.586 10.045 1.00 96.69 240 SER A CA 1
ATOM 1870 C C . SER A 1 240 ? -15.499 -8.528 11.517 1.00 96.69 240 SER A C 1
ATOM 1872 O O . SER A 1 240 ? -14.310 -8.514 11.823 1.00 96.69 240 SER A O 1
ATOM 1874 N N . TRP A 1 241 ? -16.483 -8.487 12.416 1.00 96.19 241 TRP A N 1
ATOM 1875 C CA . TRP A 1 241 ? -16.264 -8.312 13.854 1.00 96.19 241 TRP A CA 1
ATOM 1876 C C . TRP A 1 241 ? -16.886 -9.436 14.670 1.00 96.19 241 TRP A C 1
ATOM 1878 O O . TRP A 1 241 ? -17.975 -9.917 14.364 1.00 96.19 241 TRP A O 1
ATOM 1888 N N . TRP A 1 242 ? -16.219 -9.803 15.758 1.00 94.12 242 TRP A N 1
ATOM 1889 C CA . TRP A 1 242 ? -16.731 -10.720 16.766 1.00 94.12 242 TRP A CA 1
ATOM 1890 C C . TRP A 1 242 ? -16.285 -10.289 18.171 1.00 94.12 242 TRP A C 1
ATOM 1892 O O . TRP A 1 242 ? -15.222 -9.675 18.339 1.00 94.12 242 TRP A O 1
ATOM 1902 N N . PRO A 1 243 ? -17.077 -10.603 19.213 1.00 90.94 243 PRO A N 1
ATOM 1903 C CA . PRO A 1 243 ? -16.688 -10.325 20.589 1.00 90.94 243 PRO A CA 1
ATOM 1904 C C . PRO A 1 243 ? -15.375 -11.029 20.949 1.00 90.94 243 PRO A C 1
ATOM 1906 O O . PRO A 1 243 ? -15.158 -12.189 20.588 1.00 90.94 243 PRO A O 1
ATOM 1909 N N . ALA A 1 244 ? -14.497 -10.355 21.695 1.00 85.19 244 ALA A N 1
ATOM 1910 C CA . ALA A 1 244 ? -13.392 -11.055 22.334 1.00 85.19 244 ALA A CA 1
ATOM 1911 C C . ALA A 1 244 ? -13.969 -12.050 23.360 1.00 85.19 244 ALA A C 1
ATOM 1913 O O . ALA A 1 244 ? -14.801 -11.679 24.183 1.00 85.19 244 ALA A O 1
ATOM 1914 N N . ALA A 1 245 ? -13.531 -13.314 23.318 1.00 68.38 245 ALA A N 1
ATOM 1915 C CA . ALA A 1 245 ? -13.997 -14.363 24.237 1.00 68.38 245 ALA A CA 1
ATOM 1916 C C . ALA A 1 245 ? -13.689 -14.064 25.720 1.00 68.38 245 ALA A C 1
ATOM 1918 O O . ALA A 1 245 ? -14.225 -14.711 26.615 1.00 68.38 245 ALA A O 1
ATOM 1919 N N . ASP A 1 246 ? -12.850 -13.061 25.973 1.00 56.56 246 ASP A N 1
ATOM 1920 C CA . ASP A 1 246 ? -12.409 -12.643 27.294 1.00 56.56 246 ASP A CA 1
ATOM 1921 C C . ASP A 1 246 ? -13.402 -11.645 27.917 1.00 56.56 246 ASP A C 1
ATOM 1923 O O . ASP A 1 246 ? -13.092 -10.484 28.166 1.00 56.56 246 ASP A O 1
ATOM 1927 N N . ARG A 1 247 ? -14.642 -12.099 28.149 1.00 50.56 247 ARG A N 1
ATOM 1928 C CA . ARG A 1 247 ? -15.622 -11.373 28.986 1.00 50.56 247 ARG A CA 1
ATOM 1929 C C . ARG A 1 247 ? -15.213 -11.332 30.467 1.00 50.56 247 ARG A C 1
ATOM 1931 O O . ARG A 1 247 ? -15.831 -10.637 31.260 1.00 50.56 247 ARG A O 1
ATOM 1938 N N . ALA A 1 248 ? -14.181 -12.083 30.858 1.00 42.06 248 ALA A N 1
ATOM 1939 C CA . ALA A 1 248 ? -13.732 -12.184 32.245 1.00 42.06 248 ALA A CA 1
ATOM 1940 C C . ALA A 1 248 ? -13.023 -10.914 32.756 1.00 42.06 248 ALA A C 1
ATOM 1942 O O . ALA A 1 248 ? -12.846 -10.765 33.963 1.00 42.06 248 ALA A O 1
ATOM 1943 N N . LEU A 1 249 ? -12.672 -9.983 31.860 1.00 46.28 249 LEU A N 1
ATOM 1944 C CA . LEU A 1 249 ? -12.162 -8.652 32.192 1.00 46.28 249 LEU A CA 1
ATOM 1945 C C . LEU A 1 249 ? -13.226 -7.553 32.023 1.00 46.28 249 LEU A C 1
ATOM 1947 O O . LEU A 1 249 ? -12.873 -6.394 31.814 1.00 46.28 249 LEU A O 1
ATOM 1951 N N . ASP A 1 250 ? -14.510 -7.863 32.242 1.00 43.50 250 ASP A N 1
ATOM 1952 C CA . ASP A 1 250 ? -15.511 -6.878 32.702 1.00 43.50 250 ASP A CA 1
ATOM 1953 C C . ASP A 1 250 ? -15.184 -6.416 34.150 1.00 43.50 250 ASP A C 1
ATOM 1955 O O . ASP A 1 250 ? -16.054 -6.238 35.001 1.00 43.50 250 ASP A O 1
ATOM 1959 N N . THR A 1 251 ? -13.893 -6.292 34.473 1.00 46.31 251 THR A N 1
ATOM 1960 C CA . THR A 1 251 ? -13.398 -5.784 35.744 1.00 46.31 251 THR A CA 1
ATOM 1961 C C . THR A 1 251 ? -13.513 -4.274 35.672 1.00 46.31 251 THR A C 1
ATOM 1963 O O . THR A 1 251 ? -12.906 -3.648 34.799 1.00 46.31 251 THR A O 1
ATOM 1966 N N . GLU A 1 252 ? -14.301 -3.703 36.583 1.00 45.69 252 GLU A N 1
ATOM 1967 C CA . GLU A 1 252 ? -14.244 -2.287 36.931 1.00 45.69 252 GLU A CA 1
ATOM 1968 C C . GLU A 1 252 ? -12.780 -1.844 36.888 1.00 45.69 252 GLU A C 1
ATOM 1970 O O . GLU A 1 252 ? -11.944 -2.413 37.595 1.00 45.69 252 GLU A O 1
ATOM 1975 N N . SER A 1 253 ? -12.434 -0.906 35.999 1.00 44.91 253 SER A N 1
ATOM 1976 C CA . SER A 1 253 ? -11.069 -0.398 35.933 1.00 44.91 253 SER A CA 1
ATOM 1977 C C . SER A 1 253 ? -10.694 0.059 37.338 1.00 44.91 253 SER A C 1
ATOM 1979 O O . SER A 1 253 ? -11.312 0.995 37.853 1.00 44.91 253 SER A O 1
ATOM 1981 N N . ILE A 1 254 ? -9.741 -0.628 37.974 1.00 42.41 254 ILE A N 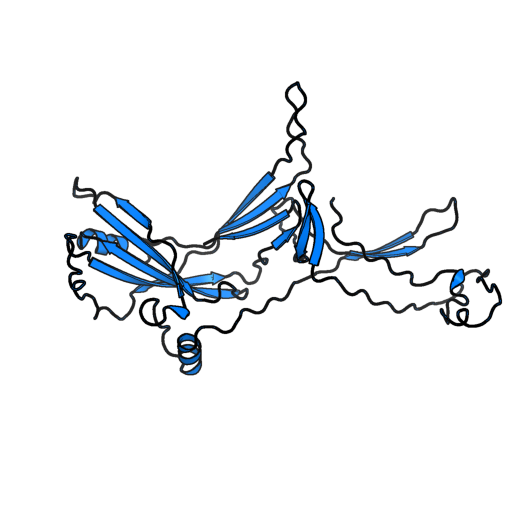1
ATOM 1982 C CA . ILE A 1 254 ? -9.249 -0.252 39.296 1.00 42.41 254 ILE A CA 1
ATOM 1983 C C . ILE A 1 254 ? -8.853 1.212 39.195 1.00 42.41 254 ILE A C 1
ATOM 1985 O O . ILE A 1 254 ? -8.015 1.580 38.371 1.00 42.41 254 ILE A O 1
ATOM 1989 N N . ALA A 1 255 ? -9.539 2.021 39.998 1.00 40.09 255 ALA A N 1
ATOM 1990 C CA . ALA A 1 255 ? -9.407 3.456 40.056 1.00 40.09 255 ALA A CA 1
ATOM 1991 C C . ALA A 1 255 ? -7.927 3.852 40.088 1.00 40.09 255 ALA A C 1
ATOM 1993 O O . ALA A 1 255 ? -7.252 3.714 41.108 1.00 40.09 255 ALA A O 1
ATOM 1994 N N . SER A 1 256 ? -7.426 4.380 38.971 1.00 42.34 256 SER A N 1
ATOM 1995 C CA . SER A 1 256 ? -6.366 5.370 39.048 1.00 42.34 256 SER A CA 1
ATOM 1996 C C . SER A 1 256 ? -6.974 6.565 39.762 1.00 42.34 256 SER A C 1
ATOM 1998 O O . SER A 1 256 ? -8.000 7.092 39.332 1.00 42.34 256 SER A O 1
ATOM 2000 N N . THR A 1 257 ? -6.379 6.920 40.890 1.00 44.00 257 THR A N 1
ATOM 2001 C CA . THR A 1 257 ? -6.734 8.033 41.761 1.00 44.00 257 THR A CA 1
ATOM 2002 C C . THR A 1 257 ? -6.735 9.345 40.975 1.00 44.00 257 THR A C 1
ATOM 2004 O O . THR A 1 257 ? -5.720 10.017 40.930 1.00 44.00 257 THR A O 1
ATOM 2007 N N . ASP A 1 258 ? -7.836 9.648 40.288 1.00 43.00 258 ASP A N 1
ATOM 2008 C CA . ASP A 1 258 ? -8.244 10.971 39.807 1.00 43.00 258 ASP A CA 1
ATOM 2009 C C . ASP A 1 258 ? -9.636 10.853 39.154 1.00 43.00 258 ASP A C 1
ATOM 2011 O O . ASP A 1 258 ? -9.792 10.452 38.007 1.00 43.00 258 ASP A O 1
ATOM 2015 N N . THR A 1 259 ? -10.665 11.152 39.948 1.00 44.34 259 THR A N 1
ATOM 2016 C CA . THR A 1 259 ? -11.973 11.742 39.597 1.00 44.34 259 THR A CA 1
ATOM 2017 C C . THR A 1 259 ? -12.554 11.530 38.180 1.00 44.34 259 THR A C 1
ATOM 2019 O O . THR A 1 259 ? -13.028 12.483 37.563 1.00 44.34 259 THR A O 1
ATOM 2022 N N . ILE A 1 260 ? -12.604 10.302 37.658 1.00 52.19 260 ILE A N 1
ATOM 2023 C CA . ILE A 1 260 ? -13.391 9.961 36.460 1.00 52.19 260 ILE A CA 1
ATOM 2024 C C . ILE A 1 260 ? -14.222 8.714 36.779 1.00 52.19 260 ILE A C 1
ATOM 2026 O O . ILE A 1 260 ? -13.695 7.712 37.254 1.00 52.19 260 ILE A O 1
ATOM 2030 N N . ALA A 1 261 ? -15.541 8.803 36.582 1.00 52.97 261 ALA A N 1
ATOM 2031 C CA . ALA A 1 261 ? -16.477 7.700 36.800 1.00 52.97 261 ALA A CA 1
ATOM 2032 C C . ALA A 1 261 ? -16.033 6.427 36.048 1.00 52.97 261 ALA A C 1
ATOM 2034 O O . ALA A 1 261 ? -15.452 6.554 34.966 1.00 52.97 261 ALA A O 1
ATOM 2035 N N . PRO A 1 262 ? -16.315 5.216 36.570 1.00 56.50 262 PRO A N 1
ATOM 2036 C CA . PRO A 1 262 ? -15.900 3.977 35.919 1.00 56.50 262 PRO A CA 1
ATOM 2037 C C . PRO A 1 262 ? -16.484 3.910 34.503 1.00 56.50 262 PRO A C 1
ATOM 2039 O O . PRO A 1 262 ? -17.701 3.947 34.312 1.00 56.50 262 PRO A O 1
ATOM 2042 N N . ALA A 1 263 ? -15.606 3.854 33.502 1.00 73.94 263 ALA A N 1
ATOM 2043 C CA . ALA A 1 263 ? -15.997 3.645 32.118 1.00 73.94 263 ALA A CA 1
ATOM 2044 C C . ALA A 1 263 ? -16.072 2.139 31.855 1.00 73.94 263 ALA A C 1
ATOM 2046 O O . ALA A 1 263 ? -15.102 1.409 32.057 1.00 73.94 263 ALA A O 1
ATOM 2047 N N . PHE A 1 264 ? -17.226 1.670 31.391 1.00 90.00 264 PHE A N 1
ATOM 2048 C CA . PHE A 1 264 ? -17.388 0.310 30.903 1.00 90.00 264 PHE A CA 1
ATOM 2049 C C . PHE A 1 264 ? -16.582 0.147 29.613 1.00 90.00 264 PHE A C 1
ATOM 2051 O O . PHE A 1 264 ? -16.602 1.029 28.753 1.00 90.00 264 PHE A O 1
ATOM 2058 N N . ARG A 1 265 ? -15.887 -0.981 29.461 1.00 90.19 265 ARG A N 1
ATOM 2059 C CA . ARG A 1 265 ? -14.969 -1.244 28.348 1.00 90.19 265 ARG A CA 1
ATOM 2060 C C . ARG A 1 265 ? -15.365 -2.532 27.641 1.00 90.19 265 ARG A C 1
ATOM 2062 O O . ARG A 1 265 ? -15.556 -3.550 28.291 1.00 90.19 265 ARG A O 1
ATOM 2069 N N . ARG A 1 266 ? -15.457 -2.515 26.310 1.00 92.06 266 ARG A N 1
ATOM 2070 C CA . ARG A 1 266 ? -15.611 -3.731 25.495 1.00 92.06 266 ARG A CA 1
ATOM 2071 C C . ARG A 1 266 ? -14.599 -3.760 24.364 1.00 92.06 266 ARG A C 1
ATOM 2073 O O . ARG A 1 266 ? -14.315 -2.739 23.741 1.00 92.06 266 ARG A O 1
ATOM 2080 N N . MET A 1 267 ? -14.078 -4.954 24.089 1.00 92.69 267 MET A N 1
ATOM 2081 C CA . MET A 1 267 ? -13.169 -5.209 22.977 1.00 92.69 267 MET A CA 1
ATOM 2082 C C . MET A 1 267 ? -13.821 -6.137 21.957 1.00 92.69 267 MET A C 1
ATOM 2084 O O . MET A 1 267 ? -14.331 -7.206 22.300 1.00 92.69 267 MET A O 1
ATOM 2088 N N . LEU A 1 268 ? -13.730 -5.752 20.688 1.00 94.69 268 LEU A N 1
ATOM 2089 C CA . LEU A 1 268 ? -14.044 -6.620 19.563 1.00 94.69 268 LEU A CA 1
ATOM 2090 C C . LEU A 1 268 ? -12.781 -6.934 18.777 1.00 94.69 268 LEU A C 1
ATOM 2092 O O . LEU A 1 268 ? -11.912 -6.079 18.587 1.00 94.69 268 LEU A O 1
ATOM 2096 N N . LYS A 1 269 ? -12.701 -8.176 18.312 1.00 95.06 269 LYS A N 1
ATOM 2097 C CA . LYS A 1 269 ? -11.693 -8.632 17.359 1.00 95.06 269 LYS A CA 1
ATOM 2098 C C . LYS A 1 269 ? -12.334 -8.669 15.981 1.00 95.06 269 LYS A C 1
ATOM 2100 O O . LYS A 1 269 ? -13.533 -8.900 15.861 1.00 95.06 269 LYS A O 1
ATOM 2105 N N . GLY A 1 270 ? -11.542 -8.418 14.956 1.00 95.50 270 GLY A N 1
ATOM 2106 C CA . GLY A 1 270 ? -12.039 -8.421 13.599 1.00 95.50 270 GLY A CA 1
ATOM 2107 C C . GLY A 1 270 ? -10.950 -8.588 12.565 1.00 95.50 270 GLY A C 1
ATOM 2108 O O . GLY A 1 270 ? -9.759 -8.682 12.881 1.00 95.50 270 GLY A O 1
ATOM 2109 N N . GLU A 1 271 ? -11.375 -8.607 11.312 1.00 96.31 271 GLU A N 1
ATOM 2110 C CA . GLU A 1 271 ? -10.475 -8.704 10.176 1.00 96.31 271 GLU A CA 1
ATOM 2111 C C . GLU A 1 271 ? -10.993 -7.952 8.951 1.00 96.31 271 GLU A C 1
ATOM 2113 O O . GLU A 1 271 ? -12.193 -7.930 8.678 1.00 96.31 271 GLU A O 1
ATOM 2118 N N . ILE A 1 272 ? -10.073 -7.345 8.197 1.00 96.31 272 ILE A N 1
ATOM 2119 C CA . ILE A 1 272 ? -10.361 -6.693 6.914 1.00 96.31 272 ILE A CA 1
ATOM 2120 C C . ILE A 1 272 ? -9.818 -7.564 5.786 1.00 96.31 272 ILE A C 1
ATOM 2122 O O . ILE A 1 272 ? -8.618 -7.836 5.744 1.00 96.31 272 ILE A O 1
ATOM 2126 N N . HIS A 1 273 ? -10.671 -7.961 4.848 1.00 95.00 273 HIS A N 1
ATOM 2127 C CA . HIS A 1 273 ? -10.284 -8.794 3.713 1.00 95.00 273 HIS A CA 1
ATOM 2128 C C . HIS A 1 273 ? -9.650 -7.956 2.596 1.00 95.00 273 HIS A C 1
ATOM 2130 O O . HIS A 1 273 ? -10.211 -6.956 2.140 1.00 95.00 273 HIS A O 1
ATOM 2136 N N . LEU A 1 274 ? -8.453 -8.352 2.152 1.00 92.56 274 LEU A N 1
ATOM 2137 C CA . LEU A 1 274 ? -7.747 -7.695 1.057 1.00 92.56 274 LEU A CA 1
ATOM 2138 C C . LEU A 1 274 ? -8.027 -8.410 -0.251 1.00 92.56 274 LEU A C 1
ATOM 2140 O O . LEU A 1 274 ? -7.805 -9.612 -0.377 1.00 92.56 274 LEU A O 1
ATOM 2144 N N . ARG A 1 275 ? -8.419 -7.643 -1.266 1.00 90.69 275 ARG A N 1
ATOM 2145 C CA . ARG A 1 275 ? -8.560 -8.184 -2.614 1.00 90.69 275 ARG A CA 1
ATOM 2146 C C . ARG A 1 275 ? -7.197 -8.641 -3.169 1.00 90.69 275 ARG A C 1
ATOM 2148 O O . ARG A 1 275 ? -6.169 -8.023 -2.867 1.00 90.69 275 ARG A O 1
ATOM 2155 N N . PRO A 1 276 ? -7.157 -9.713 -3.978 1.00 89.50 276 PRO A N 1
ATOM 2156 C CA . PRO A 1 276 ? -5.914 -10.225 -4.561 1.00 89.50 276 PRO A CA 1
ATOM 2157 C C . PRO A 1 276 ? -5.301 -9.289 -5.616 1.00 89.50 276 PRO A C 1
ATOM 2159 O O . PRO A 1 276 ? -4.096 -9.342 -5.853 1.00 89.50 276 PRO A O 1
ATOM 2162 N N . ASP A 1 277 ? -6.105 -8.413 -6.218 1.00 86.38 277 ASP A N 1
ATOM 2163 C CA . ASP A 1 277 ? -5.720 -7.443 -7.249 1.00 86.38 277 ASP A CA 1
ATOM 2164 C C . ASP A 1 277 ? -5.362 -6.056 -6.683 1.00 86.38 277 ASP A C 1
ATOM 2166 O O . ASP A 1 277 ? -5.152 -5.108 -7.439 1.00 86.38 277 ASP A O 1
ATOM 2170 N N . LEU A 1 278 ? -5.262 -5.916 -5.354 1.00 85.94 278 LEU A N 1
ATOM 2171 C CA . LEU A 1 278 ? -4.938 -4.639 -4.722 1.00 85.94 278 LEU A CA 1
ATOM 2172 C C . LEU A 1 278 ? -3.532 -4.164 -5.130 1.00 85.94 278 LEU A C 1
ATOM 2174 O O . LEU A 1 278 ? -2.537 -4.828 -4.846 1.00 85.94 278 LEU A O 1
ATOM 2178 N N . ILE A 1 279 ? -3.440 -2.984 -5.740 1.00 85.50 279 ILE A N 1
ATOM 2179 C CA . ILE A 1 279 ? -2.155 -2.363 -6.088 1.00 85.50 279 ILE A CA 1
ATOM 2180 C C . ILE A 1 279 ? -1.452 -1.826 -4.838 1.00 85.50 279 ILE A C 1
ATOM 2182 O O . ILE A 1 279 ? -2.083 -1.278 -3.929 1.00 85.50 279 ILE A O 1
ATOM 2186 N N . THR A 1 280 ? -0.128 -1.975 -4.800 1.00 83.75 280 THR A N 1
ATOM 2187 C CA . THR A 1 280 ? 0.699 -1.502 -3.686 1.00 83.75 280 THR A CA 1
ATOM 2188 C C . THR A 1 280 ? 0.716 0.027 -3.572 1.00 83.75 280 THR A C 1
ATOM 2190 O O . THR A 1 280 ? 0.689 0.755 -4.565 1.00 83.75 280 THR A O 1
ATOM 2193 N N . SER A 1 281 ? 0.792 0.540 -2.337 1.00 86.31 281 SER A N 1
ATOM 2194 C CA . SER A 1 281 ? 0.995 1.974 -2.106 1.00 86.31 281 SER A CA 1
ATOM 2195 C C . SER A 1 281 ? 2.301 2.432 -2.760 1.00 86.31 281 SER A C 1
ATOM 2197 O O . SER A 1 281 ? 3.365 1.861 -2.509 1.00 86.31 281 SER A O 1
ATOM 2199 N N . THR A 1 282 ? 2.233 3.488 -3.566 1.00 88.06 282 THR A N 1
ATOM 2200 C CA . THR A 1 282 ? 3.386 4.038 -4.284 1.00 88.06 282 THR A CA 1
ATOM 2201 C C . THR A 1 282 ? 3.273 5.549 -4.431 1.00 88.06 282 THR A C 1
ATOM 2203 O O . THR A 1 282 ? 2.181 6.106 -4.440 1.00 88.06 282 THR A O 1
ATOM 2206 N N . SER A 1 283 ? 4.402 6.236 -4.558 1.00 86.94 283 SER A N 1
ATOM 2207 C CA . SER A 1 283 ? 4.446 7.660 -4.885 1.00 86.94 283 SER A CA 1
ATOM 2208 C C . SER A 1 283 ? 5.559 7.884 -5.890 1.00 86.94 283 SER A C 1
ATOM 2210 O O . SER A 1 283 ? 6.675 7.418 -5.673 1.00 86.94 283 SER A O 1
ATOM 2212 N N . ILE A 1 284 ? 5.266 8.629 -6.951 1.00 86.00 284 ILE A N 1
ATOM 2213 C CA . ILE A 1 284 ? 6.243 9.066 -7.942 1.00 86.00 284 ILE A CA 1
ATOM 2214 C C . ILE A 1 284 ? 5.817 10.410 -8.534 1.00 86.00 284 ILE A C 1
ATOM 2216 O O . ILE A 1 284 ? 4.795 10.496 -9.209 1.00 86.00 284 ILE A O 1
ATOM 2220 N N . ALA A 1 285 ? 6.583 11.469 -8.259 1.00 83.31 285 ALA A N 1
ATOM 2221 C CA . ALA A 1 285 ? 6.305 12.835 -8.717 1.00 83.31 285 ALA A CA 1
ATOM 2222 C C . ALA A 1 285 ? 4.800 13.204 -8.651 1.00 83.31 285 ALA A C 1
ATOM 2224 O O . ALA A 1 285 ? 4.231 13.375 -7.575 1.00 83.31 285 ALA A O 1
ATOM 2225 N N . HIS A 1 286 ? 4.132 13.262 -9.807 1.00 82.19 286 HIS A N 1
ATOM 2226 C CA . HIS A 1 286 ? 2.733 13.670 -9.965 1.00 82.19 286 HIS A CA 1
ATOM 2227 C C . HIS A 1 286 ? 1.705 12.530 -9.877 1.00 82.19 286 HIS A C 1
ATOM 2229 O O . HIS A 1 286 ? 0.569 12.702 -10.321 1.00 82.19 286 HIS A O 1
ATOM 2235 N N . PHE A 1 287 ? 2.095 11.366 -9.360 1.00 81.94 287 PHE A N 1
ATOM 2236 C CA . PHE A 1 287 ? 1.235 10.200 -9.195 1.00 81.94 287 PHE A CA 1
ATOM 2237 C C . PHE A 1 287 ? 1.446 9.565 -7.821 1.00 81.94 287 PHE A C 1
ATOM 2239 O O . PHE A 1 287 ? 2.579 9.378 -7.369 1.00 81.94 287 PHE A O 1
ATOM 2246 N N . ARG A 1 288 ? 0.355 9.214 -7.143 1.00 83.12 288 ARG A N 1
ATOM 2247 C CA . ARG A 1 288 ? 0.405 8.585 -5.829 1.00 83.12 288 ARG A CA 1
ATOM 2248 C C . ARG A 1 288 ? -0.772 7.645 -5.600 1.00 83.12 288 ARG A C 1
ATOM 2250 O O . ARG A 1 288 ? -1.907 8.004 -5.875 1.00 83.12 288 ARG A O 1
ATOM 2257 N N . ILE A 1 289 ? -0.494 6.484 -5.025 1.00 80.00 289 ILE A N 1
ATOM 2258 C CA . ILE A 1 289 ? -1.470 5.541 -4.481 1.00 80.00 289 ILE A CA 1
ATOM 2259 C C . ILE A 1 289 ? -1.192 5.415 -2.984 1.00 80.00 289 ILE A C 1
ATOM 2261 O O . ILE A 1 289 ? -0.096 5.021 -2.581 1.00 80.00 289 ILE A O 1
ATOM 2265 N N . GLU A 1 290 ? -2.176 5.746 -2.156 1.00 84.00 290 GLU A N 1
ATOM 2266 C CA . GLU A 1 290 ? -2.110 5.600 -0.701 1.00 84.00 290 GLU A CA 1
ATOM 2267 C C . GLU A 1 290 ? -3.254 4.720 -0.207 1.00 84.00 290 GLU A C 1
ATOM 2269 O O . GLU A 1 290 ? -4.404 4.916 -0.590 1.00 84.00 290 GLU A O 1
ATOM 2274 N N . VAL A 1 291 ? -2.957 3.795 0.703 1.00 72.88 291 VAL A N 1
ATOM 2275 C CA . VAL A 1 291 ? -3.972 3.064 1.466 1.00 72.88 291 VAL A CA 1
ATOM 2276 C C . VAL A 1 291 ? -3.976 3.603 2.891 1.00 72.88 291 VAL A C 1
ATOM 2278 O O . VAL A 1 291 ? -2.946 3.605 3.567 1.00 72.88 291 VAL A O 1
ATOM 2281 N N . ARG A 1 292 ? -5.133 4.092 3.333 1.00 75.19 292 ARG A N 1
ATOM 2282 C CA . ARG A 1 292 ? -5.372 4.614 4.680 1.00 75.19 292 ARG A CA 1
ATOM 2283 C C . ARG A 1 292 ? -6.412 3.742 5.386 1.00 75.19 292 ARG A C 1
ATOM 2285 O O . ARG A 1 292 ? -7.320 3.217 4.739 1.00 75.19 292 ARG A O 1
ATOM 2292 N N . HIS A 1 293 ? -6.238 3.598 6.692 1.00 56.09 293 HIS A N 1
ATOM 2293 C CA . HIS A 1 293 ? -7.168 2.958 7.620 1.00 56.09 293 HIS A CA 1
ATOM 2294 C C . HIS A 1 293 ? -7.882 4.019 8.456 1.00 56.09 293 HIS A C 1
ATOM 2296 O O . HIS A 1 293 ? -7.333 5.145 8.552 1.00 56.09 293 HIS A O 1
#

pLDDT: mean 84.05, std 14.63, range [40.09, 96.94]

Mean predicted aligned error: 10.38 Å

Sequence (293 aa):
MVTFVDLPVTLWSRSMGDPRNPGSGIGSGSNNKWSEKLKGSYVWPFSITLPKAVSLKDGGSDTLYRLPETFFERHTRGQIEYEVAVRFTRAKLRPDHRLSTPLVYLPVSRPGPPSRLRQFAYLQHTALLGPDADPEGWRGSPSVTTRGRLASSTRVVEAACRLSLATPLCYARGTTIPCAIVIECGDPYALELLTPPEAIVVRLRRSVRFHTGEKAAAHYGDVPSKLVWKEELDHSELASWWPAADRALDTESIASTDTIAPAFRRMLKGEIHLRPDLITSTSIAHFRIEVRH

Secondary structure (DSSP, 8-state):
-------------GGG--TTSTTTTSSSSS-----SPP-S-----------SEEEEEETTEEEEEEPPPPB--TT-S--B-EEEEEEE--STTSPPEEEEEEE-------PPPPPHHHHHHHHTTPPPPPTTT-GGGEEEPPPEEEEEE-TT-S-EEEEEEEEEEESSS---TTSEEEEEEEEEES-HHHHHHH-SGGG-----EEEEEEEEEEEP---SS-----EEEEEEEEE-PPPEEEE-S-GGG-------SSS-PPPEEEEEEEEEEPPTTPPPPEEETTEEEEEE-

InterPro domains:
  IPR014752 Arrestin-like, C-terminal domain superfamily [G3DSA:2.60.40.640] (2-109)

Nearest PDB structures (foldseek):
  8ro2-assembly1_Q  TM=2.431E-01  e=1.514E-01  Homo sapiens

Organism: NCBI:txid1033008

Radius of gyration: 29.66 Å; Cα contacts (8 Å, |Δi|>4): 484; chains: 1; bounding box: 80×62×87 Å

Foldseek 3Di:
DDDQDDFDDDQDDQQQADQQDRNPNVPDPDSRRHDDDDDDDGDGDDDDDDDQWTFDQFPNDTDIFGDFWFDDDPPDPDTDWDKDKDWADDPPPDDIDIDMDTDTDDDDDDFDDADPQVVVCVVVVHDDDDCVVGVRQKDKDPWDWDWDDDPPDPDIWIKTKIKIWTPPPDDAAQAKIKMKMKIWTLDVVVVVVCPDQVNDWDWKKKKKKAFPPDFDPDDDDDDRGDTDIDIDIDIFDTKGKDFDPPPVPQDQPPDPPDDDHGIGMGMIITITGGHNPDGDFTDDRRITMDMDD